Protein AF-D1CCX2-F1 (afdb_monomer)

Foldseek 3Di:
DDPCPPPPAFNWDFLVRDDPQLLQVLLQQPCLVPVHQDDPVSQVVNVVQFQDSVLSNVSSVLSVVLLCCQVVNHPPVVNVVVLVVVLVVFDWDWDQDPNGTTITGNRHSSNSSSVVCVVCVVVVQSLQWHAAPQDRGIAGNPDPVSPDRHNDCVPRVVVVVVVVVCVVPVDDPDPPDDDPPDDDD

Solvent-accessible surface area (backbone atoms only — not comparable to full-atom values): 11138 Å² total; per-residue (Å²): 136,84,82,80,73,83,60,96,73,54,58,64,48,45,77,91,69,74,53,71,60,58,54,33,53,53,47,57,34,64,29,26,61,68,73,43,85,70,49,73,68,50,54,63,71,41,53,89,54,43,71,49,75,66,38,46,52,54,47,18,53,53,40,49,54,53,50,32,36,67,70,72,75,34,58,72,69,58,53,52,48,56,48,50,54,51,57,71,75,46,76,67,46,83,43,76,55,98,91,35,70,22,49,33,28,94,57,50,41,44,60,55,54,55,51,48,52,51,48,30,52,75,73,63,53,42,82,35,51,40,62,22,81,69,51,96,43,56,30,67,44,83,53,94,81,63,73,78,55,46,71,35,59,81,59,38,42,42,53,53,52,53,54,53,49,44,72,74,68,54,77,83,79,61,94,88,61,89,80,78,80,80,77,81,129

Radius of gyration: 21.59 Å; Cα contacts (8 Å, |Δi|>4): 201; chains: 1; bounding box: 67×35×64 Å

Sequence (185 aa):
MKIIESVNSGYAITISTLDPQSLVDLLNTPSVRHGQDPSADELERATGFIGTRQDLVEAGDIGRLLRANLSGELETGDLLQEINEYLRSHQATLEIIDGRLAISSNGSPIIQLYLLVADMIASGIWHRVRKCLGCDCIFYDASRNGKRVWCSMEICGNRAKVGRWRRKHGAVCTCGDVCTCGRRK

Structure (mmCIF, N/CA/C/O backbone):
data_AF-D1CCX2-F1
#
_entry.id   AF-D1CCX2-F1
#
loop_
_atom_site.group_PDB
_atom_site.id
_atom_site.type_symbol
_atom_site.label_atom_id
_atom_site.label_alt_id
_atom_site.label_comp_id
_atom_site.label_asym_id
_atom_site.label_entity_id
_atom_site.label_seq_id
_atom_site.pdbx_PDB_ins_code
_atom_site.Cartn_x
_atom_site.Cartn_y
_atom_site.Cartn_z
_atom_site.occupancy
_atom_site.B_iso_or_equiv
_atom_site.auth_seq_id
_atom_site.auth_comp_id
_atom_site.auth_asym_id
_atom_site.auth_atom_id
_atom_site.pdbx_PDB_model_num
ATOM 1 N N . MET A 1 1 ? -15.346 14.244 -3.715 1.00 22.28 1 MET A N 1
ATOM 2 C CA . MET A 1 1 ? -15.366 15.011 -2.456 1.00 22.28 1 MET A CA 1
ATOM 3 C C . MET A 1 1 ? -15.582 14.005 -1.339 1.00 22.28 1 MET A C 1
ATOM 5 O O . MET A 1 1 ? -16.708 13.574 -1.142 1.00 22.28 1 MET A O 1
ATOM 9 N N . LYS A 1 2 ? -14.499 13.492 -0.746 1.00 26.31 2 LYS A N 1
ATOM 10 C CA . LYS A 1 2 ? -14.587 12.600 0.413 1.00 26.31 2 LYS A CA 1
ATOM 11 C C . LYS A 1 2 ? -14.556 13.487 1.645 1.00 26.31 2 LYS A C 1
ATOM 13 O O . LYS A 1 2 ? -13.535 14.104 1.918 1.00 26.31 2 LYS A O 1
ATOM 18 N N . ILE A 1 3 ? -15.702 13.620 2.297 1.00 23.52 3 ILE A N 1
ATOM 19 C CA . ILE A 1 3 ? -15.804 14.304 3.578 1.00 23.52 3 ILE A CA 1
ATOM 20 C C . ILE A 1 3 ? -15.402 13.258 4.617 1.00 23.52 3 ILE A C 1
ATOM 22 O O . ILE A 1 3 ? -16.172 12.351 4.917 1.00 23.52 3 ILE A O 1
ATOM 26 N N . ILE A 1 4 ? -14.148 13.323 5.061 1.00 33.66 4 ILE A N 1
ATOM 27 C CA . ILE A 1 4 ? -13.719 12.694 6.308 1.00 33.66 4 ILE A CA 1
ATOM 28 C C . ILE A 1 4 ? -14.121 13.709 7.373 1.00 33.66 4 ILE A C 1
ATOM 30 O O . ILE A 1 4 ? -13.389 14.656 7.647 1.00 33.66 4 ILE A O 1
ATOM 34 N N . GLU A 1 5 ? -15.353 13.605 7.862 1.00 34.47 5 GLU A N 1
ATOM 35 C CA . GLU A 1 5 ? -15.775 14.397 9.010 1.00 34.47 5 GLU A CA 1
ATOM 36 C C . GLU A 1 5 ? -15.070 13.813 10.233 1.00 34.47 5 GLU A C 1
ATOM 38 O O . GLU A 1 5 ? -15.337 12.690 10.655 1.00 34.47 5 GLU A O 1
ATOM 43 N N . SER A 1 6 ? -14.102 14.566 10.759 1.00 35.16 6 SER A N 1
ATOM 44 C CA . SER A 1 6 ? -13.466 14.287 12.039 1.00 35.16 6 SER A CA 1
ATOM 45 C C . SER A 1 6 ? -14.517 14.448 13.139 1.00 35.16 6 SER A C 1
ATOM 47 O O . SER A 1 6 ? -14.693 15.535 13.698 1.00 35.16 6 SER A O 1
ATOM 49 N N . VAL A 1 7 ? -15.269 13.390 13.427 1.00 38.44 7 VAL A N 1
ATOM 50 C CA . VAL A 1 7 ? -16.123 13.370 14.611 1.00 38.44 7 VAL A CA 1
ATOM 51 C C . VAL A 1 7 ? -15.204 13.216 15.819 1.00 38.44 7 VAL A C 1
ATOM 53 O O . VAL A 1 7 ? -14.322 12.365 15.862 1.00 38.44 7 VAL A O 1
ATOM 56 N N . ASN A 1 8 ? -15.371 14.125 16.771 1.00 35.41 8 ASN A N 1
ATOM 57 C CA . ASN A 1 8 ? -14.430 14.485 17.830 1.00 35.41 8 ASN A CA 1
ATOM 58 C C . ASN A 1 8 ? -14.285 13.428 18.957 1.00 35.41 8 ASN A C 1
ATOM 60 O O . ASN A 1 8 ? -14.140 13.781 20.126 1.00 35.41 8 ASN A O 1
ATOM 64 N N . SER A 1 9 ? -14.359 12.130 18.650 1.00 38.69 9 SER A N 1
ATOM 65 C CA . SER A 1 9 ? -14.140 11.040 19.608 1.00 38.69 9 SER A CA 1
ATOM 66 C C . SER A 1 9 ? -13.900 9.717 18.870 1.00 38.69 9 SER A C 1
ATOM 68 O O . SER A 1 9 ? -14.846 9.070 18.440 1.00 38.69 9 SER A O 1
ATOM 70 N N . GLY A 1 10 ? -12.631 9.331 18.701 1.00 44.72 10 GLY A N 1
ATOM 71 C CA . GLY A 1 10 ? -12.243 8.075 18.047 1.00 44.72 10 GLY A CA 1
ATOM 72 C C . GLY A 1 10 ? -12.361 8.122 16.520 1.00 44.72 10 GLY A C 1
ATOM 73 O O . GLY A 1 10 ? -13.357 8.569 15.962 1.00 44.72 10 GLY A O 1
ATOM 74 N N . TYR A 1 11 ? -11.320 7.680 15.814 1.00 49.75 11 TYR A N 1
ATOM 75 C CA . TYR A 1 11 ? -11.331 7.580 14.352 1.00 49.75 11 TYR A CA 1
ATOM 76 C C . TYR A 1 11 ? -12.314 6.488 13.908 1.00 49.75 11 TYR A C 1
ATOM 78 O O . TYR A 1 11 ? -11.935 5.342 13.682 1.00 49.75 11 TYR A O 1
ATOM 86 N N . ALA A 1 12 ? -13.586 6.842 13.781 1.00 44.53 12 ALA A N 1
ATOM 87 C CA . ALA A 1 12 ? -14.608 5.981 13.223 1.00 44.53 12 ALA A CA 1
ATOM 88 C C . ALA A 1 12 ? -14.701 6.185 11.716 1.00 44.53 12 ALA A C 1
ATOM 90 O O . ALA A 1 12 ? -15.122 7.237 11.238 1.00 44.53 12 ALA A O 1
ATOM 91 N N . ILE A 1 13 ? -14.318 5.168 10.951 1.00 52.91 13 ILE A N 1
ATOM 92 C CA . ILE A 1 13 ? -14.433 5.191 9.493 1.00 52.91 13 ILE A CA 1
ATOM 93 C C . ILE A 1 13 ? -15.282 3.995 9.068 1.00 52.91 13 ILE A C 1
ATOM 95 O O . ILE A 1 13 ? -15.149 2.877 9.571 1.00 52.91 13 ILE A O 1
ATOM 99 N N . THR A 1 14 ? -16.211 4.243 8.149 1.00 46.19 14 THR A N 1
ATOM 100 C CA . THR A 1 14 ? -17.090 3.200 7.615 1.00 46.19 14 THR A CA 1
ATOM 101 C C . THR A 1 14 ? -16.313 2.271 6.677 1.00 46.19 14 THR A C 1
ATOM 103 O O . THR A 1 14 ? -15.493 2.726 5.882 1.00 46.19 14 THR A O 1
ATOM 106 N N . ILE A 1 15 ? -16.601 0.968 6.695 1.00 43.84 15 ILE A N 1
ATOM 107 C CA . ILE A 1 15 ? -15.938 -0.022 5.817 1.00 43.84 15 ILE A CA 1
ATOM 108 C C . ILE A 1 15 ? -16.097 0.354 4.327 1.00 43.84 15 ILE A C 1
ATOM 110 O O . ILE A 1 15 ? -15.199 0.157 3.517 1.00 43.84 15 ILE A O 1
ATOM 114 N N . SER A 1 16 ? -17.210 1.002 3.973 1.00 43.47 16 SER A N 1
ATOM 115 C CA . SER A 1 16 ? -17.529 1.472 2.619 1.00 43.47 16 SER A CA 1
ATOM 116 C C . SER A 1 16 ? -16.673 2.634 2.084 1.00 43.47 16 SER A C 1
ATOM 118 O O . SER A 1 16 ? -16.837 3.006 0.923 1.00 43.47 16 SER A O 1
ATOM 120 N N . THR A 1 17 ? -15.799 3.255 2.889 1.00 51.50 17 THR A N 1
ATOM 121 C CA . THR A 1 17 ? -15.070 4.485 2.499 1.00 51.50 17 THR A CA 1
ATOM 122 C C . THR A 1 17 ? -13.594 4.299 2.161 1.00 51.50 17 THR A C 1
ATOM 124 O O . THR A 1 17 ? -12.939 5.273 1.776 1.00 51.50 17 THR A O 1
ATOM 127 N N . LEU A 1 18 ? -13.061 3.084 2.234 1.00 63.94 18 LEU A N 1
ATOM 128 C CA . LEU A 1 18 ? -11.645 2.826 1.991 1.00 63.94 18 LEU A CA 1
ATOM 129 C C . LEU A 1 18 ? -11.409 2.653 0.484 1.00 63.94 18 LEU A C 1
ATOM 131 O O . LEU A 1 18 ? -11.730 1.619 -0.093 1.00 63.94 18 LEU A O 1
ATOM 135 N N . ASP A 1 19 ? -10.922 3.706 -0.188 1.00 74.19 19 ASP A N 1
ATOM 136 C CA . ASP A 1 19 ? -10.584 3.585 -1.610 1.00 74.19 19 ASP A CA 1
ATOM 137 C C . ASP A 1 19 ? -9.163 3.008 -1.790 1.00 74.19 19 ASP A C 1
ATOM 139 O O . ASP A 1 19 ? -8.261 3.320 -1.005 1.00 74.19 19 ASP A O 1
ATOM 143 N N . PRO A 1 20 ? -8.923 2.201 -2.841 1.00 80.88 20 PRO A N 1
ATOM 144 C CA . PRO A 1 20 ? -7.590 1.682 -3.151 1.00 80.88 20 PRO A CA 1
ATOM 145 C C . PRO A 1 20 ? -6.526 2.756 -3.416 1.00 80.88 20 PRO A C 1
ATOM 147 O O . PRO A 1 20 ? -5.332 2.475 -3.326 1.00 80.88 20 PRO A O 1
ATOM 150 N N . GLN A 1 21 ? -6.929 3.975 -3.783 1.00 82.31 21 GLN A N 1
ATOM 151 C CA . GLN A 1 21 ? -5.991 5.057 -4.068 1.00 82.31 21 GLN A CA 1
ATOM 152 C C . GLN A 1 21 ? -5.354 5.592 -2.781 1.00 82.31 21 GLN A C 1
ATOM 154 O O . GLN A 1 21 ? -4.165 5.877 -2.770 1.00 82.31 21 GLN A O 1
ATOM 159 N N . SER A 1 22 ? -6.097 5.625 -1.682 1.00 78.38 22 SER A N 1
ATOM 160 C CA . SER A 1 22 ? -5.644 6.099 -0.380 1.00 78.38 22 SER A CA 1
ATOM 161 C C . SER A 1 22 ? -4.585 5.165 0.200 1.00 78.38 22 SER A C 1
ATOM 163 O O . SER A 1 22 ? -3.574 5.625 0.721 1.00 78.38 22 SER A O 1
ATOM 165 N N . LEU A 1 23 ? -4.760 3.850 0.012 1.00 82.94 23 LEU A N 1
ATOM 166 C CA . LEU A 1 23 ? -3.718 2.854 0.278 1.00 82.94 23 LEU A CA 1
ATOM 167 C C . LEU A 1 23 ? -2.448 3.166 -0.516 1.00 82.94 23 LEU A C 1
ATOM 169 O O . LEU A 1 23 ? -1.355 3.200 0.039 1.00 82.94 23 LEU A O 1
ATOM 173 N N . VAL A 1 24 ? -2.579 3.395 -1.822 1.00 87.44 24 VAL A N 1
ATOM 174 C CA . VAL A 1 24 ? -1.435 3.695 -2.693 1.00 87.44 24 VAL A CA 1
ATOM 175 C C . VAL A 1 24 ? -0.727 4.980 -2.273 1.00 87.44 24 VAL A C 1
ATOM 177 O O . VAL A 1 24 ? 0.505 5.017 -2.265 1.00 87.44 24 VAL A O 1
ATOM 180 N N . ASP A 1 25 ? -1.478 6.022 -1.935 1.00 84.00 25 ASP A N 1
ATOM 181 C CA . ASP A 1 25 ? -0.934 7.309 -1.514 1.00 84.00 25 ASP A CA 1
ATOM 182 C C . ASP A 1 25 ? -0.164 7.153 -0.200 1.00 84.00 25 ASP A C 1
ATOM 184 O O . ASP A 1 25 ? 1.004 7.544 -0.124 1.00 84.00 25 ASP A O 1
ATOM 188 N N . LEU A 1 26 ? -0.754 6.457 0.778 1.00 83.25 26 LEU A N 1
ATOM 189 C CA . LEU A 1 26 ? -0.108 6.133 2.044 1.00 83.25 26 LEU A CA 1
ATOM 190 C C . LEU A 1 26 ? 1.189 5.347 1.838 1.00 83.25 26 LEU A C 1
ATOM 192 O O . LEU A 1 26 ? 2.248 5.769 2.302 1.00 83.25 26 LEU A O 1
ATOM 196 N N . LEU A 1 27 ? 1.139 4.249 1.082 1.00 86.06 27 LEU A N 1
ATOM 197 C CA . LEU A 1 27 ? 2.308 3.408 0.826 1.00 86.06 27 LEU A CA 1
ATOM 198 C C . LEU A 1 27 ? 3.428 4.155 0.100 1.00 86.06 27 LEU A C 1
ATOM 200 O O . LEU A 1 27 ? 4.592 3.782 0.235 1.00 86.06 27 LEU A O 1
ATOM 204 N N . ASN A 1 28 ? 3.106 5.181 -0.686 1.00 88.69 28 ASN A N 1
ATOM 205 C CA . ASN A 1 28 ? 4.093 5.986 -1.400 1.00 88.69 28 ASN A CA 1
ATOM 206 C C . ASN A 1 28 ? 4.662 7.152 -0.575 1.00 88.69 28 ASN A C 1
ATOM 208 O O . ASN A 1 28 ? 5.612 7.791 -1.051 1.00 88.69 28 ASN A O 1
ATOM 212 N N . THR A 1 29 ? 4.143 7.397 0.634 1.00 85.50 29 THR A N 1
ATOM 213 C CA . THR A 1 29 ? 4.712 8.345 1.604 1.00 85.50 29 THR A CA 1
ATOM 214 C C . THR A 1 29 ? 6.186 7.999 1.856 1.00 85.50 29 THR A C 1
ATOM 216 O O . THR A 1 29 ? 6.494 6.825 2.074 1.00 85.50 29 THR A O 1
ATOM 219 N N . PRO A 1 30 ? 7.126 8.963 1.791 1.00 85.75 30 PRO A N 1
ATOM 220 C CA . PRO A 1 30 ? 8.556 8.681 1.927 1.00 85.75 30 PRO A CA 1
ATOM 221 C C . PRO A 1 30 ? 8.928 7.921 3.204 1.00 85.75 30 PRO A C 1
ATOM 223 O O . PRO A 1 30 ? 9.596 6.895 3.097 1.00 85.75 30 PRO A O 1
ATOM 226 N N . SER A 1 31 ? 8.452 8.371 4.365 1.00 82.75 31 SER A N 1
ATOM 227 C CA . SER A 1 31 ? 8.648 7.703 5.663 1.00 82.75 31 SER A CA 1
ATOM 228 C C . SER A 1 31 ? 8.155 6.255 5.677 1.00 82.75 31 SER A C 1
ATOM 230 O O . SER A 1 31 ? 8.908 5.358 6.048 1.00 82.75 31 SER A O 1
ATOM 232 N N . VAL A 1 32 ? 6.952 6.001 5.157 1.00 85.19 32 VAL A N 1
ATOM 233 C CA . VAL A 1 32 ? 6.380 4.648 5.018 1.00 85.19 32 VAL A CA 1
ATOM 234 C C . VAL A 1 32 ? 7.191 3.781 4.055 1.00 85.19 32 VAL A C 1
ATOM 236 O O . VAL A 1 32 ? 7.452 2.610 4.320 1.00 85.19 32 VAL A O 1
ATOM 239 N N . ARG A 1 33 ? 7.600 4.338 2.912 1.00 86.25 33 ARG A N 1
ATOM 240 C CA . ARG A 1 33 ? 8.335 3.597 1.880 1.00 86.25 33 ARG A CA 1
ATOM 241 C C . ARG A 1 33 ? 9.743 3.223 2.331 1.00 86.25 33 ARG A C 1
ATOM 243 O O . ARG A 1 33 ? 10.192 2.124 2.027 1.00 86.25 33 ARG A O 1
ATOM 250 N N . HIS A 1 34 ? 10.434 4.145 2.992 1.00 83.12 34 HIS A N 1
ATOM 251 C CA . HIS A 1 34 ? 11.864 4.036 3.285 1.00 83.12 34 HIS A CA 1
ATOM 252 C C . HIS A 1 34 ? 12.163 3.707 4.751 1.00 83.12 34 HIS A C 1
ATOM 254 O O . HIS A 1 34 ? 13.334 3.639 5.116 1.00 83.12 34 HIS A O 1
ATOM 260 N N . GLY A 1 35 ? 11.136 3.513 5.587 1.00 77.25 35 GLY A N 1
ATOM 261 C CA . GLY A 1 35 ? 11.300 3.259 7.022 1.00 77.25 35 GLY A CA 1
ATOM 262 C C . GLY A 1 35 ? 11.981 4.421 7.746 1.00 77.25 35 GLY A C 1
ATOM 263 O O . GLY A 1 35 ? 12.794 4.205 8.640 1.00 77.25 35 GLY A O 1
ATOM 264 N N . GLN A 1 36 ? 11.715 5.648 7.298 1.00 79.06 36 GLN A N 1
ATOM 265 C CA . GLN A 1 36 ? 12.286 6.862 7.876 1.00 79.06 36 GLN A CA 1
ATOM 266 C C . GLN A 1 36 ? 11.311 7.464 8.880 1.00 79.06 36 GLN A C 1
ATOM 268 O O . GLN A 1 36 ? 10.096 7.337 8.729 1.00 79.06 36 GLN A O 1
ATOM 273 N N . ASP A 1 37 ? 11.848 8.177 9.864 1.00 78.12 37 ASP A N 1
AT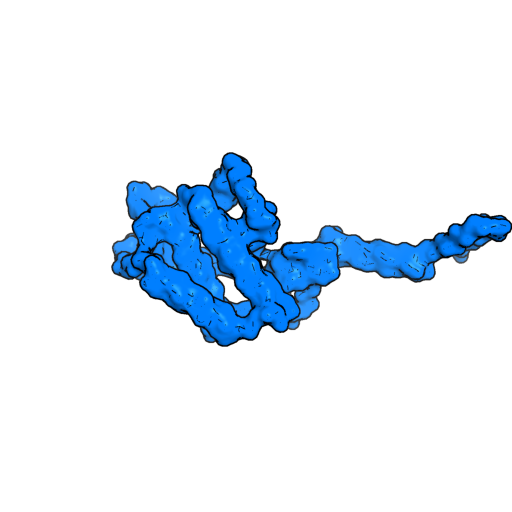OM 274 C CA . ASP A 1 37 ? 11.026 8.963 10.772 1.00 78.12 37 ASP A CA 1
ATOM 275 C C . ASP A 1 37 ? 10.193 9.990 9.994 1.00 78.12 37 ASP A C 1
ATOM 277 O O . ASP A 1 37 ? 10.755 10.747 9.194 1.00 78.12 37 ASP A O 1
ATOM 281 N N . PRO A 1 38 ? 8.870 10.047 10.222 1.00 76.62 38 PRO A N 1
ATOM 282 C CA . PRO A 1 38 ? 8.021 10.976 9.503 1.00 76.62 38 PRO A CA 1
ATOM 283 C C . PRO A 1 38 ? 8.271 12.412 9.957 1.00 76.62 38 PRO A C 1
ATOM 285 O O . PRO A 1 38 ? 8.321 12.716 11.152 1.00 76.62 38 PRO A O 1
ATOM 288 N N . SER A 1 39 ? 8.407 13.306 8.983 1.00 78.75 39 SER A N 1
ATOM 289 C CA . SER A 1 39 ? 8.433 14.752 9.206 1.00 78.75 39 SER A CA 1
ATOM 290 C C . SER A 1 39 ? 7.071 15.276 9.682 1.00 78.75 39 SER A C 1
ATOM 292 O O . SER A 1 39 ? 6.037 14.641 9.468 1.00 78.75 39 SER A O 1
ATOM 294 N N . ALA A 1 40 ? 7.052 16.463 10.298 1.00 75.31 40 ALA A N 1
ATOM 295 C CA . ALA A 1 40 ? 5.806 17.122 10.705 1.00 75.31 40 ALA A CA 1
ATOM 296 C C . ALA A 1 40 ? 4.845 17.312 9.515 1.00 75.31 40 ALA A C 1
ATOM 298 O O . ALA A 1 40 ? 3.666 16.987 9.616 1.00 75.31 40 ALA A O 1
ATOM 299 N N . ASP A 1 41 ? 5.370 17.721 8.358 1.00 76.31 41 ASP A N 1
ATOM 300 C CA . ASP A 1 41 ? 4.583 17.872 7.133 1.00 76.31 41 ASP A CA 1
ATOM 301 C C . ASP A 1 41 ? 4.028 16.538 6.602 1.00 76.31 41 ASP A C 1
ATOM 303 O O . ASP A 1 41 ? 2.983 16.503 5.957 1.00 76.31 41 ASP A O 1
ATOM 307 N N . GLU A 1 42 ? 4.748 15.424 6.780 1.00 72.75 42 GLU A N 1
ATOM 308 C CA . GLU A 1 42 ? 4.237 14.097 6.416 1.00 72.75 42 GLU A CA 1
ATOM 309 C C . GLU A 1 42 ? 3.121 13.657 7.352 1.00 72.75 42 GLU A C 1
ATOM 311 O O . GLU A 1 42 ? 2.109 13.166 6.862 1.00 72.75 42 GLU A O 1
ATOM 316 N N . LEU A 1 43 ? 3.275 13.880 8.659 1.00 70.75 43 LEU A N 1
ATOM 317 C CA . LEU A 1 43 ? 2.215 13.645 9.637 1.00 70.75 43 LEU A CA 1
ATOM 318 C C . LEU A 1 43 ? 0.962 14.444 9.274 1.00 70.75 43 LEU A C 1
ATOM 320 O O . LEU A 1 43 ? -0.117 13.866 9.241 1.00 70.75 43 LEU A O 1
ATOM 324 N N . GLU A 1 44 ? 1.110 15.723 8.915 1.00 68.00 44 GLU A N 1
ATOM 325 C CA . GLU A 1 44 ? 0.006 16.598 8.507 1.00 68.00 44 GLU A CA 1
ATOM 326 C C . GLU A 1 44 ? -0.631 16.177 7.170 1.00 68.00 44 GLU A C 1
ATOM 328 O O . GLU A 1 44 ? -1.852 16.180 7.037 1.00 68.00 44 GLU A O 1
ATOM 333 N N . ARG A 1 45 ? 0.154 15.759 6.170 1.00 66.81 45 ARG A N 1
ATOM 334 C CA . ARG A 1 45 ? -0.384 15.297 4.873 1.00 66.81 45 ARG A CA 1
ATOM 335 C C . ARG A 1 45 ? -1.016 13.909 4.934 1.00 66.81 45 ARG A C 1
ATOM 337 O O . ARG A 1 45 ? -1.891 13.609 4.126 1.00 66.81 45 ARG A O 1
ATOM 344 N N . ALA A 1 46 ? -0.583 13.068 5.867 1.00 61.56 46 ALA A N 1
ATOM 345 C CA . ALA A 1 46 ? -1.114 11.725 6.057 1.00 61.56 46 ALA A CA 1
ATOM 346 C C . ALA A 1 46 ? -2.419 11.688 6.886 1.00 61.56 46 ALA A C 1
ATOM 348 O O . ALA A 1 46 ? -3.024 10.623 7.029 1.00 61.56 46 ALA A O 1
ATOM 349 N N . THR A 1 47 ? -2.889 12.844 7.377 1.00 49.62 47 THR A N 1
ATOM 350 C CA . THR A 1 47 ? -4.059 13.027 8.270 1.00 49.62 47 THR A CA 1
ATOM 351 C C . THR A 1 47 ? -5.404 12.521 7.743 1.00 49.62 47 THR A C 1
ATOM 353 O O . THR A 1 47 ? -6.372 12.482 8.495 1.00 49.62 47 THR A O 1
ATOM 356 N N . GLY A 1 48 ? -5.500 12.068 6.489 1.00 55.94 48 GLY A N 1
ATOM 357 C CA . GLY A 1 48 ? -6.692 11.358 6.013 1.00 55.94 48 GLY A CA 1
ATOM 358 C C . GLY A 1 48 ? -6.838 9.936 6.575 1.00 55.94 48 GLY A C 1
ATOM 359 O O . GLY A 1 48 ? -7.923 9.369 6.502 1.00 55.94 48 GLY A O 1
ATOM 360 N N . PHE A 1 49 ? -5.754 9.353 7.103 1.00 55.75 49 PHE A N 1
ATOM 361 C CA . PHE A 1 49 ? -5.684 7.945 7.514 1.00 55.75 49 PHE A CA 1
ATOM 362 C C . PHE A 1 49 ? -4.890 7.689 8.803 1.00 55.75 49 PHE A C 1
ATOM 364 O O . PHE A 1 49 ? -4.880 6.553 9.260 1.00 55.75 49 PHE A O 1
ATOM 371 N N . ILE A 1 50 ? -4.184 8.677 9.365 1.00 60.03 50 ILE A N 1
ATOM 372 C CA . ILE A 1 50 ? -3.146 8.453 10.386 1.00 60.03 50 ILE A CA 1
ATOM 373 C C . ILE A 1 50 ? -3.348 9.392 11.571 1.00 60.03 50 ILE A C 1
ATOM 375 O O . ILE A 1 50 ? -3.421 10.607 11.394 1.00 60.03 50 ILE A O 1
ATOM 379 N N . GLY A 1 51 ? -3.417 8.820 12.776 1.00 64.44 51 GLY A N 1
ATOM 380 C CA . GLY A 1 51 ? -3.623 9.552 14.022 1.00 64.44 51 GLY A CA 1
ATOM 381 C C . GLY A 1 51 ? -2.325 9.908 14.752 1.00 64.44 51 GLY A C 1
ATOM 382 O O . GLY A 1 51 ? -2.313 10.862 15.527 1.00 64.44 51 GLY A O 1
ATOM 383 N N . THR A 1 52 ? -1.232 9.167 14.525 1.00 76.81 52 THR A N 1
ATOM 384 C CA . THR A 1 52 ? 0.002 9.246 15.325 1.00 76.81 52 THR A CA 1
ATOM 385 C C . THR A 1 52 ? 1.280 8.880 14.549 1.00 76.81 52 THR A C 1
ATOM 387 O O . THR A 1 52 ? 1.253 8.300 13.466 1.00 76.81 52 THR A O 1
ATOM 390 N N . ARG A 1 53 ? 2.451 9.164 15.143 1.00 79.31 53 ARG A N 1
ATOM 391 C CA . ARG A 1 53 ? 3.754 8.671 14.652 1.00 79.31 53 ARG A CA 1
ATOM 392 C C . ARG A 1 53 ? 3.830 7.140 14.630 1.00 79.31 53 ARG A C 1
ATOM 394 O O . ARG A 1 53 ? 4.448 6.590 13.726 1.00 79.31 53 ARG A O 1
ATOM 401 N N . GLN A 1 54 ? 3.216 6.478 15.609 1.00 81.62 54 GLN A N 1
ATOM 402 C CA . GLN A 1 54 ? 3.189 5.020 15.703 1.00 81.62 54 GLN A CA 1
ATOM 403 C C . GLN A 1 54 ? 2.444 4.404 14.510 1.00 81.62 54 GLN A C 1
ATOM 405 O O . GLN A 1 54 ? 2.956 3.481 13.885 1.00 81.62 54 GLN A O 1
ATOM 410 N N . ASP A 1 55 ? 1.316 4.996 14.108 1.00 80.31 55 ASP A N 1
ATOM 411 C CA . ASP A 1 55 ? 0.557 4.549 12.933 1.00 80.31 55 ASP A CA 1
ATOM 412 C C . ASP A 1 55 ? 1.394 4.596 11.639 1.00 80.31 55 ASP A C 1
ATOM 414 O O . ASP A 1 55 ? 1.238 3.746 10.767 1.00 80.31 55 ASP A O 1
ATOM 418 N N . LEU A 1 56 ? 2.306 5.569 11.496 1.00 81.06 56 LEU A N 1
ATOM 419 C CA . LEU A 1 56 ? 3.207 5.655 10.336 1.00 81.06 56 LEU A CA 1
ATOM 420 C C . LEU A 1 56 ? 4.289 4.574 10.338 1.00 81.06 56 LEU A C 1
ATOM 422 O O . LEU A 1 56 ? 4.652 4.077 9.271 1.00 81.06 56 LEU A O 1
ATOM 426 N N . VAL A 1 57 ? 4.792 4.205 11.516 1.00 83.06 57 VAL A N 1
ATOM 427 C CA . VAL A 1 57 ? 5.731 3.084 11.660 1.00 83.06 57 VAL A CA 1
ATOM 428 C C . VAL A 1 57 ? 5.037 1.784 11.259 1.00 83.06 57 VAL A C 1
ATOM 430 O O . VAL A 1 57 ? 5.537 1.063 10.397 1.00 83.06 57 VAL A O 1
ATOM 433 N N . GLU A 1 58 ? 3.837 1.545 11.784 1.00 86.19 58 GLU A N 1
ATOM 434 C CA . GLU A 1 58 ? 3.039 0.355 11.475 1.00 86.19 58 GLU A CA 1
ATOM 435 C C . GLU A 1 58 ? 2.580 0.321 10.006 1.00 86.19 58 GLU A C 1
ATOM 437 O O . GLU A 1 58 ? 2.559 -0.742 9.382 1.00 86.19 58 GLU A O 1
ATOM 442 N N . ALA A 1 59 ? 2.301 1.482 9.400 1.00 86.69 59 ALA A N 1
ATOM 443 C CA . ALA A 1 59 ? 2.094 1.607 7.955 1.00 86.69 59 ALA A CA 1
ATOM 444 C C . ALA A 1 59 ? 3.347 1.214 7.159 1.00 86.69 59 ALA A C 1
ATOM 446 O O . ALA A 1 59 ? 3.242 0.601 6.092 1.00 86.69 59 ALA A O 1
ATOM 447 N N . GLY A 1 60 ? 4.533 1.552 7.667 1.00 88.19 60 GLY A N 1
ATOM 448 C CA . GLY A 1 60 ? 5.810 1.097 7.125 1.00 88.19 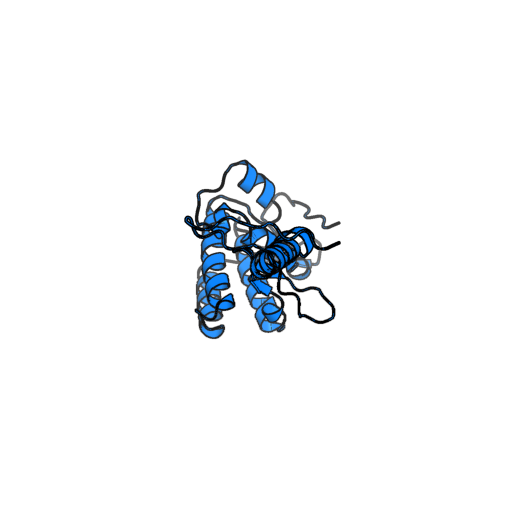60 GLY A CA 1
ATOM 449 C C . GLY A 1 60 ? 5.946 -0.423 7.177 1.00 88.19 60 GLY A C 1
ATOM 450 O O . GLY A 1 60 ? 6.369 -1.028 6.191 1.00 88.19 60 GLY A O 1
ATOM 451 N N . ASP A 1 61 ? 5.546 -1.050 8.282 1.00 89.69 61 ASP A N 1
ATOM 452 C CA . ASP A 1 61 ? 5.630 -2.501 8.479 1.00 89.69 61 ASP A CA 1
ATOM 453 C C . ASP A 1 61 ? 4.777 -3.269 7.468 1.00 89.69 61 ASP A C 1
ATOM 455 O O . ASP A 1 61 ? 5.320 -4.044 6.671 1.00 89.69 61 ASP A O 1
ATOM 459 N N . ILE A 1 62 ? 3.476 -2.975 7.390 1.00 90.00 62 ILE A N 1
ATOM 460 C CA . ILE A 1 62 ? 2.617 -3.566 6.3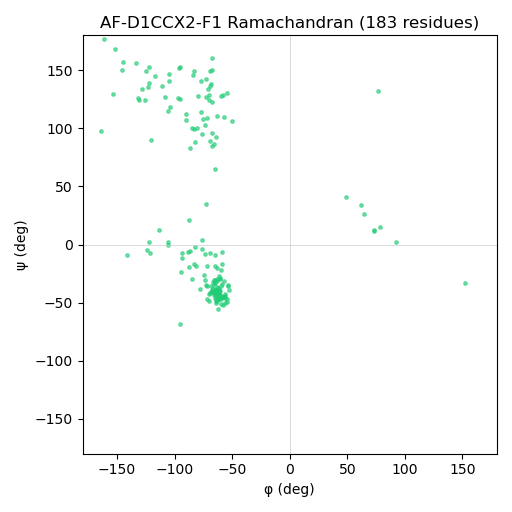54 1.00 90.00 62 ILE A CA 1
ATOM 461 C C . ILE A 1 62 ? 3.101 -3.174 4.956 1.00 90.00 62 ILE A C 1
ATOM 463 O O . ILE A 1 62 ? 3.141 -4.006 4.053 1.00 90.00 62 ILE A O 1
ATOM 467 N N . GLY A 1 63 ? 3.570 -1.940 4.759 1.00 90.75 63 GLY A N 1
ATOM 468 C CA . GLY A 1 63 ? 4.096 -1.479 3.479 1.00 90.75 63 GLY A CA 1
ATOM 469 C C . GLY A 1 63 ? 5.308 -2.266 2.972 1.00 90.75 63 GLY A C 1
ATOM 470 O O . GLY A 1 63 ? 5.478 -2.375 1.751 1.00 90.75 63 GLY A O 1
ATOM 471 N N . ARG A 1 64 ? 6.132 -2.840 3.860 1.00 92.06 64 ARG A N 1
ATOM 472 C CA . ARG A 1 64 ? 7.206 -3.778 3.488 1.00 92.06 64 ARG A CA 1
ATOM 473 C C . ARG A 1 64 ? 6.637 -5.125 3.048 1.00 92.06 64 ARG A C 1
ATOM 475 O O . ARG A 1 64 ? 7.006 -5.598 1.974 1.00 92.06 64 ARG A O 1
ATOM 482 N N . LEU A 1 65 ? 5.697 -5.690 3.807 1.00 94.19 65 LEU A N 1
ATOM 483 C CA . LEU A 1 65 ? 5.045 -6.967 3.481 1.00 94.19 65 LEU A CA 1
ATOM 484 C C . LEU A 1 65 ? 4.330 -6.913 2.123 1.00 94.19 65 LEU A C 1
ATOM 486 O O . LEU A 1 65 ? 4.508 -7.791 1.279 1.00 94.19 65 LEU A O 1
ATOM 490 N N . LEU A 1 66 ? 3.589 -5.834 1.854 1.00 93.69 66 LEU A N 1
ATOM 491 C CA . LEU A 1 66 ? 2.905 -5.647 0.571 1.00 93.69 66 LEU A CA 1
ATOM 492 C C . LEU A 1 66 ? 3.895 -5.530 -0.587 1.00 93.69 66 LEU A C 1
ATOM 494 O O . LEU A 1 66 ? 3.655 -6.081 -1.657 1.00 93.69 66 LEU A O 1
ATOM 498 N N . ARG A 1 67 ? 5.028 -4.843 -0.401 1.00 92.00 67 ARG A N 1
ATOM 499 C CA . ARG A 1 67 ? 6.074 -4.755 -1.434 1.00 92.00 67 ARG A CA 1
ATOM 500 C C . ARG A 1 67 ? 6.724 -6.101 -1.718 1.00 92.00 67 ARG A C 1
ATOM 502 O O . ARG A 1 67 ? 6.974 -6.377 -2.894 1.00 92.00 67 ARG A O 1
ATOM 509 N N . ALA A 1 68 ? 6.982 -6.903 -0.688 1.00 94.12 68 ALA A N 1
ATOM 510 C CA . ALA A 1 68 ? 7.494 -8.259 -0.841 1.00 94.12 68 ALA A CA 1
ATOM 511 C C . ALA A 1 68 ? 6.493 -9.113 -1.634 1.00 94.12 68 ALA A C 1
ATOM 513 O O . ALA A 1 68 ? 6.860 -9.721 -2.640 1.00 94.12 68 ALA A O 1
ATOM 514 N N . ASN A 1 69 ? 5.200 -9.036 -1.294 1.00 95.62 69 ASN A N 1
ATOM 515 C CA . ASN A 1 69 ? 4.156 -9.755 -2.023 1.00 95.62 69 ASN A CA 1
ATOM 516 C C . ASN A 1 69 ? 4.045 -9.317 -3.490 1.00 95.62 69 ASN A C 1
ATOM 518 O O . ASN A 1 69 ? 4.062 -10.146 -4.396 1.00 95.62 69 ASN A O 1
ATOM 522 N N . LEU A 1 70 ? 4.033 -8.010 -3.753 1.00 93.25 70 LEU A N 1
ATOM 523 C CA . LEU A 1 70 ? 3.982 -7.468 -5.115 1.00 93.25 70 LEU A CA 1
ATOM 524 C C . LEU A 1 70 ? 5.233 -7.783 -5.952 1.00 93.25 70 LEU A C 1
ATOM 526 O O . LEU A 1 70 ? 5.191 -7.651 -7.177 1.00 93.25 70 LEU A O 1
ATOM 530 N N . SER A 1 71 ? 6.345 -8.145 -5.309 1.00 92.81 71 SER A N 1
ATOM 531 C CA . SER A 1 71 ? 7.592 -8.546 -5.975 1.00 92.81 71 SER A CA 1
ATOM 532 C C . SER A 1 71 ? 7.702 -10.062 -6.164 1.00 92.81 71 SER A C 1
ATOM 534 O O . SER A 1 71 ? 8.612 -10.505 -6.859 1.00 92.81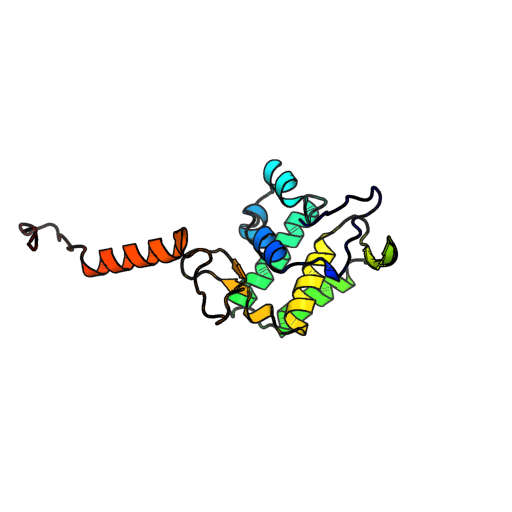 71 SER A O 1
ATOM 536 N N . GLY A 1 72 ? 6.777 -10.844 -5.593 1.00 94.44 72 GLY A N 1
ATOM 537 C CA . GLY A 1 72 ? 6.834 -12.308 -5.577 1.00 94.44 72 GLY A CA 1
ATOM 538 C C . GLY A 1 72 ? 7.802 -12.885 -4.539 1.00 94.44 72 GLY A C 1
ATOM 539 O O . GLY A 1 72 ? 8.169 -14.047 -4.637 1.00 94.44 72 GLY A O 1
ATOM 540 N N . GLU A 1 73 ? 8.242 -12.078 -3.571 1.00 96.44 73 GLU A N 1
ATOM 541 C CA . GLU A 1 73 ? 9.130 -12.499 -2.476 1.00 96.44 73 GLU A CA 1
ATOM 542 C C . GLU A 1 73 ? 8.348 -13.051 -1.272 1.00 96.44 73 GLU A C 1
ATOM 544 O O . GLU A 1 73 ? 8.920 -13.754 -0.446 1.00 96.44 73 GLU A O 1
ATOM 549 N N . LEU A 1 74 ? 7.052 -12.731 -1.173 1.00 96.69 74 LEU A N 1
ATOM 550 C CA . LEU A 1 74 ? 6.144 -13.187 -0.119 1.00 96.69 74 LEU A CA 1
ATOM 551 C C . LEU A 1 74 ? 4.861 -13.730 -0.752 1.00 96.69 74 LEU A C 1
ATOM 553 O O . LEU A 1 74 ? 4.183 -13.010 -1.490 1.00 96.69 74 LEU A O 1
ATOM 557 N N . GLU A 1 75 ? 4.496 -14.971 -0.454 1.00 96.38 75 GLU A N 1
ATOM 558 C CA . GLU A 1 75 ? 3.250 -15.548 -0.955 1.00 96.38 75 GLU A CA 1
ATOM 559 C C . GLU A 1 75 ? 2.033 -14.855 -0.330 1.00 96.38 75 GLU A C 1
ATOM 561 O O . GLU A 1 75 ? 2.063 -14.366 0.801 1.00 96.38 75 GLU A O 1
ATOM 566 N N . THR A 1 76 ? 0.918 -14.803 -1.064 1.00 94.88 76 THR A N 1
ATOM 567 C CA . THR A 1 76 ? -0.299 -14.138 -0.563 1.00 94.88 76 THR A CA 1
ATOM 568 C C . THR A 1 76 ? -0.853 -14.820 0.693 1.00 94.88 76 THR A C 1
ATOM 570 O O . THR A 1 76 ? -1.439 -14.144 1.535 1.00 94.88 76 THR A O 1
ATOM 573 N N . GLY A 1 77 ? -0.648 -16.133 0.848 1.00 95.25 77 GLY A N 1
ATOM 574 C CA . GLY A 1 77 ? -1.025 -16.863 2.062 1.00 95.25 77 GLY A CA 1
ATOM 575 C C . GLY A 1 77 ? -0.282 -16.364 3.304 1.00 95.25 77 GLY A C 1
ATOM 576 O O . GLY A 1 77 ? -0.921 -16.081 4.316 1.00 95.25 77 GLY A O 1
ATOM 577 N N . ASP A 1 78 ? 1.032 -16.169 3.192 1.00 96.88 78 ASP A N 1
ATOM 578 C CA . ASP A 1 78 ? 1.878 -15.683 4.287 1.00 96.88 78 ASP A CA 1
ATOM 579 C C . ASP A 1 78 ? 1.552 -14.222 4.630 1.00 96.88 78 ASP A C 1
ATOM 581 O O . ASP A 1 78 ? 1.402 -13.868 5.796 1.00 96.88 78 ASP A O 1
ATOM 585 N N . LEU A 1 79 ? 1.316 -13.377 3.617 1.00 95.25 79 LEU A N 1
ATOM 586 C CA . LEU A 1 79 ? 0.834 -12.007 3.830 1.00 95.25 79 LEU A CA 1
ATOM 587 C C . LEU A 1 79 ? -0.479 -11.976 4.633 1.00 95.25 79 LEU A C 1
ATOM 589 O O . LEU A 1 79 ? -0.637 -11.161 5.540 1.00 95.25 79 LEU A O 1
ATOM 593 N N . LEU A 1 80 ? -1.436 -12.847 4.299 1.00 94.88 80 LEU A N 1
ATOM 594 C CA . LEU A 1 80 ? -2.701 -12.939 5.032 1.00 94.88 80 LEU A CA 1
ATOM 595 C C . LEU A 1 80 ? -2.502 -13.448 6.463 1.00 94.88 80 LEU A C 1
ATOM 597 O O . LEU A 1 80 ? -3.260 -13.057 7.352 1.00 94.88 80 LEU A O 1
ATOM 601 N N . GLN A 1 81 ? -1.511 -14.308 6.704 1.00 95.88 81 GLN A N 1
ATOM 602 C CA . GLN A 1 81 ? -1.162 -14.736 8.054 1.00 95.88 81 GLN A CA 1
ATOM 603 C C . GLN A 1 81 ? -0.662 -13.555 8.895 1.00 95.88 81 GLN A C 1
ATOM 605 O O . GLN A 1 81 ? -1.223 -13.316 9.963 1.00 95.88 81 GLN A O 1
ATOM 610 N N . GLU A 1 82 ? 0.293 -12.778 8.382 1.00 95.12 82 GLU A N 1
ATOM 611 C CA . GLU A 1 82 ? 0.817 -11.571 9.041 1.00 95.12 82 GLU A CA 1
ATOM 612 C C . GLU A 1 82 ? -0.301 -10.560 9.347 1.00 95.12 82 GLU A C 1
ATOM 614 O O . GLU A 1 82 ? -0.422 -10.050 10.462 1.00 95.12 82 GLU A O 1
ATOM 619 N N . ILE A 1 83 ? -1.200 -10.324 8.383 1.00 92.69 83 ILE A N 1
ATOM 620 C CA . ILE A 1 83 ? -2.368 -9.452 8.581 1.00 92.69 83 ILE A CA 1
ATOM 621 C C . ILE A 1 83 ? -3.269 -9.987 9.698 1.00 92.69 83 ILE A C 1
ATOM 623 O O . ILE A 1 83 ? -3.717 -9.220 10.547 1.00 92.69 83 ILE A O 1
ATOM 627 N N . ASN A 1 84 ? -3.543 -11.293 9.731 1.00 92.25 84 ASN A N 1
ATOM 628 C CA . ASN A 1 84 ? -4.373 -11.890 10.776 1.00 92.25 84 ASN A CA 1
ATOM 629 C C . ASN A 1 84 ? -3.726 -11.795 12.163 1.00 92.25 84 ASN A C 1
ATOM 631 O O . ASN A 1 84 ? -4.429 -11.578 13.148 1.00 92.25 84 ASN A O 1
ATOM 635 N N . GLU A 1 85 ? -2.413 -11.977 12.269 1.00 92.31 85 GLU A N 1
ATOM 636 C CA . GLU A 1 85 ? -1.676 -11.826 13.528 1.00 92.31 85 GLU A CA 1
ATOM 637 C C . GLU A 1 85 ? -1.733 -10.381 14.035 1.00 92.31 85 GLU A C 1
ATOM 639 O O . GLU A 1 85 ? -2.044 -10.144 15.209 1.00 92.31 85 GLU A O 1
ATOM 644 N N . TYR A 1 86 ? -1.568 -9.411 13.135 1.00 90.50 86 TYR A N 1
ATOM 645 C CA . TYR A 1 86 ? -1.763 -8.001 13.451 1.00 90.50 86 TYR A CA 1
ATOM 646 C C . TYR A 1 86 ? -3.201 -7.723 13.925 1.00 90.50 86 TYR A C 1
ATOM 648 O O . TYR A 1 86 ? -3.411 -7.197 15.016 1.00 90.50 86 TYR A O 1
ATOM 656 N N . LEU A 1 87 ? -4.216 -8.156 13.174 1.00 86.81 87 LEU A N 1
ATOM 657 C CA . LEU A 1 87 ? -5.621 -7.925 13.534 1.00 86.81 87 LEU A CA 1
ATOM 658 C C . LEU A 1 87 ? -6.029 -8.597 14.856 1.00 86.81 87 LEU A C 1
ATOM 660 O O . LEU A 1 87 ? -6.876 -8.067 15.564 1.00 86.81 87 LEU A O 1
ATOM 664 N N . ARG A 1 88 ? -5.441 -9.744 15.223 1.00 87.44 88 ARG A N 1
ATOM 665 C CA . ARG A 1 88 ? -5.705 -10.401 16.520 1.00 87.44 88 ARG A CA 1
ATOM 666 C C . ARG A 1 88 ? -5.053 -9.689 17.700 1.00 87.44 88 ARG A C 1
ATOM 668 O O . ARG A 1 88 ? -5.564 -9.780 18.813 1.00 87.44 88 ARG A O 1
ATOM 675 N N . SER A 1 89 ? -3.913 -9.043 17.475 1.00 86.69 89 SER A N 1
ATOM 676 C CA . SER A 1 89 ? -3.171 -8.330 18.520 1.00 86.69 89 SER A CA 1
ATOM 677 C C . SER A 1 89 ? -3.703 -6.918 18.777 1.00 86.69 89 SER A C 1
ATOM 679 O O . SER A 1 89 ? -3.443 -6.363 19.843 1.00 86.69 89 SER A O 1
ATOM 681 N N . HIS A 1 90 ? -4.503 -6.366 17.860 1.00 83.75 90 HIS A N 1
ATOM 682 C CA . HIS A 1 90 ? -5.073 -5.025 17.971 1.00 83.75 90 HIS A CA 1
ATOM 683 C C . HIS A 1 90 ? -6.581 -5.081 18.248 1.00 83.75 90 HIS A C 1
ATOM 685 O O . HIS A 1 90 ? -7.346 -5.718 17.528 1.00 83.75 90 HIS A O 1
ATOM 691 N N . GLN A 1 91 ? -7.034 -4.397 19.302 1.00 73.81 91 GLN A N 1
ATOM 692 C CA . GLN A 1 91 ? -8.459 -4.334 19.635 1.00 73.81 91 GLN A CA 1
ATOM 693 C C . GLN A 1 91 ? -9.184 -3.359 18.699 1.00 73.81 91 GLN A C 1
ATOM 695 O O . GLN A 1 91 ? -8.962 -2.149 18.760 1.00 73.81 91 GLN A O 1
ATOM 700 N N . ALA A 1 92 ? -10.078 -3.897 17.871 1.00 76.56 92 ALA A N 1
ATOM 701 C CA . ALA A 1 92 ? -11.062 -3.132 17.116 1.00 76.56 92 ALA A CA 1
ATOM 702 C C . ALA A 1 92 ? -12.468 -3.416 17.660 1.00 76.56 92 ALA A C 1
ATOM 704 O O . ALA A 1 92 ? -12.820 -4.569 17.925 1.00 76.56 92 ALA A O 1
ATOM 705 N N . THR A 1 93 ? -13.277 -2.374 17.816 1.00 78.31 93 THR A N 1
ATOM 706 C CA . THR A 1 93 ? -14.694 -2.455 18.170 1.00 78.31 93 THR A CA 1
ATOM 707 C C . THR A 1 93 ? -15.556 -2.182 16.942 1.00 78.31 93 THR A C 1
ATOM 709 O O . THR A 1 93 ? -15.200 -1.415 16.046 1.00 78.31 93 THR A O 1
ATOM 712 N N . LEU A 1 94 ? -16.707 -2.852 16.883 1.00 81.25 94 LEU A N 1
ATOM 713 C CA . LEU A 1 94 ? -17.746 -2.559 15.902 1.00 81.25 94 LEU A CA 1
ATOM 714 C C . LEU A 1 94 ? -18.759 -1.621 16.539 1.00 81.25 94 LEU A C 1
ATOM 716 O O . LEU A 1 94 ? -19.318 -1.931 17.590 1.00 81.25 94 LEU A O 1
ATOM 720 N N . GLU A 1 95 ? -19.005 -0.492 15.889 1.00 78.00 95 GLU A N 1
ATOM 721 C CA . GLU A 1 95 ? -19.873 0.565 16.401 1.00 78.00 95 GLU A CA 1
ATOM 722 C C . GLU A 1 95 ? -20.832 1.039 15.308 1.00 78.00 95 GLU A C 1
ATOM 724 O O . GLU A 1 95 ? -20.575 0.869 14.116 1.00 78.00 95 GLU A O 1
ATOM 729 N N . ILE A 1 96 ? -21.970 1.613 15.703 1.00 81.12 96 ILE A N 1
ATOM 730 C CA . ILE A 1 96 ? -22.901 2.254 14.768 1.00 81.12 96 ILE A CA 1
ATOM 731 C C . ILE A 1 96 ? -22.765 3.761 14.937 1.00 81.12 96 ILE A C 1
ATOM 733 O O . ILE A 1 96 ? -23.105 4.295 15.990 1.00 81.12 96 ILE A O 1
ATOM 737 N N . ILE A 1 97 ? -22.293 4.438 13.893 1.00 75.25 97 ILE A N 1
ATOM 738 C CA . ILE A 1 97 ? -22.045 5.884 13.883 1.00 75.25 97 ILE A CA 1
ATOM 739 C C . ILE A 1 97 ? -22.799 6.476 12.698 1.00 75.25 97 ILE A C 1
ATOM 741 O O . ILE A 1 97 ? -22.706 5.975 11.576 1.00 75.25 97 ILE A O 1
ATOM 745 N N . ASP A 1 98 ? -23.651 7.466 12.974 1.00 81.88 98 ASP A N 1
ATOM 746 C CA . ASP A 1 98 ? -24.575 8.072 12.005 1.00 81.88 98 ASP A CA 1
ATOM 747 C C . ASP A 1 98 ? -25.386 7.039 11.196 1.00 81.88 98 ASP A C 1
ATOM 749 O O . ASP A 1 98 ? -25.565 7.145 9.979 1.00 81.88 98 ASP A O 1
ATOM 753 N N . GLY A 1 99 ? -25.853 5.989 11.884 1.00 80.75 99 GLY A N 1
ATOM 754 C CA . GLY A 1 99 ? -26.656 4.910 11.299 1.00 80.75 99 GLY A CA 1
ATOM 755 C C . GLY A 1 99 ? -25.881 3.938 10.402 1.00 80.75 99 GLY A C 1
ATOM 756 O O . GLY A 1 99 ? -26.501 3.135 9.704 1.00 80.75 99 GLY A O 1
ATOM 757 N N . ARG A 1 100 ? -24.545 3.985 10.398 1.00 73.88 100 ARG A N 1
ATOM 758 C CA . ARG A 1 100 ? -23.680 3.092 9.615 1.00 73.88 100 ARG A CA 1
ATOM 759 C C . ARG A 1 100 ? -22.804 2.242 10.519 1.00 73.88 100 ARG A C 1
ATOM 761 O O . ARG A 1 100 ? -22.332 2.718 11.544 1.00 73.88 100 ARG A O 1
ATOM 768 N N . LEU A 1 101 ? -22.550 1.001 10.102 1.00 75.75 101 LEU A N 1
ATOM 769 C CA . LEU A 1 101 ? -21.549 0.155 10.746 1.00 75.75 101 LEU A CA 1
ATOM 770 C C . LEU A 1 101 ? -20.153 0.744 10.494 1.00 75.75 101 LEU A C 1
ATOM 772 O O . LEU A 1 101 ? -19.739 0.925 9.343 1.00 75.75 101 LEU A O 1
ATOM 776 N N . ALA A 1 102 ? -19.445 1.034 11.574 1.00 74.31 102 ALA A N 1
ATOM 777 C CA . ALA A 1 102 ? -18.095 1.560 11.592 1.00 74.31 102 ALA A CA 1
ATOM 778 C C . ALA A 1 102 ? -17.180 0.624 12.384 1.00 74.31 102 ALA A C 1
ATOM 780 O O . ALA A 1 102 ? -17.617 -0.105 13.279 1.00 74.31 102 ALA A O 1
ATOM 781 N N . ILE A 1 103 ? -15.900 0.657 12.026 1.00 75.06 103 ILE A N 1
ATOM 782 C CA . ILE A 1 103 ? -14.847 -0.002 12.788 1.00 75.06 103 ILE A CA 1
ATOM 783 C C . ILE A 1 103 ? -14.117 1.098 13.537 1.00 75.06 103 ILE A C 1
ATOM 785 O O . ILE A 1 103 ? -13.568 2.014 12.922 1.00 75.06 103 ILE A O 1
ATOM 789 N N . SER A 1 104 ? -14.157 1.007 14.857 1.00 71.12 104 SER A N 1
ATOM 790 C CA . SER A 1 104 ? -13.433 1.885 15.756 1.00 71.12 104 SER A CA 1
ATOM 791 C C . SER A 1 104 ? -12.238 1.119 16.307 1.00 71.12 104 SER A C 1
ATOM 793 O O . SER A 1 104 ? -12.292 -0.080 16.577 1.00 71.12 104 SER A O 1
ATOM 795 N N . SER A 1 105 ? -11.117 1.803 16.425 1.00 71.25 105 SER A N 1
ATOM 796 C CA . SER A 1 105 ? -9.966 1.335 17.181 1.00 71.25 105 SER A CA 1
ATOM 797 C C . SER A 1 105 ? -9.655 2.431 18.185 1.00 71.25 105 SER A C 1
ATOM 799 O O . SER A 1 105 ? -9.914 3.603 17.907 1.00 71.25 105 SER A O 1
ATOM 801 N N . ASN A 1 106 ? -9.119 2.077 19.352 1.00 65.38 106 ASN A N 1
ATOM 802 C CA . ASN A 1 106 ? -8.783 3.019 20.425 1.00 65.38 106 ASN A CA 1
ATOM 803 C C . ASN A 1 106 ? -7.663 4.012 20.014 1.00 65.38 106 ASN A C 1
ATOM 805 O O . ASN A 1 106 ? -6.570 3.989 20.568 1.00 65.38 106 ASN A O 1
ATOM 809 N N . GLY A 1 107 ? -7.918 4.881 19.033 1.00 58.62 107 GLY A N 1
ATOM 810 C CA . GLY A 1 107 ? -7.029 5.932 18.546 1.00 58.62 107 GLY A CA 1
ATOM 811 C C . GLY A 1 107 ? -6.111 5.580 17.369 1.00 58.62 107 GLY A C 1
ATOM 812 O O . GLY A 1 107 ? -5.351 6.456 16.971 1.00 58.62 107 GLY A O 1
ATOM 813 N N . SER A 1 108 ? -6.165 4.371 16.794 1.00 68.69 108 SER A N 1
ATOM 814 C CA . SER A 1 108 ? -5.193 3.922 15.778 1.00 68.69 108 SER A CA 1
ATOM 815 C C . SER A 1 108 ? -5.859 3.556 14.437 1.00 68.69 108 SER A C 1
ATOM 817 O O . SER A 1 108 ? -6.273 2.410 14.216 1.00 68.69 108 SER A O 1
ATOM 819 N N . PRO A 1 109 ? -6.018 4.516 13.509 1.00 71.88 109 PRO A N 1
ATOM 820 C CA . PRO A 1 109 ? -6.714 4.292 12.237 1.00 71.88 109 PRO A CA 1
ATOM 821 C C . PRO A 1 109 ? -6.008 3.291 11.304 1.00 71.88 109 PRO A C 1
ATOM 823 O O . PRO A 1 109 ? -6.595 2.850 10.316 1.00 71.88 109 PRO A O 1
ATOM 826 N N . ILE A 1 110 ? -4.784 2.866 11.628 1.00 78.06 110 ILE A N 1
ATOM 827 C CA . ILE A 1 110 ? -4.002 1.909 10.840 1.00 78.06 110 ILE A CA 1
ATOM 828 C C . ILE A 1 110 ? -4.682 0.540 10.679 1.00 78.06 110 ILE A C 1
ATOM 830 O O . ILE A 1 110 ? -4.520 -0.090 9.636 1.00 78.06 110 ILE A O 1
ATOM 834 N N . ILE A 1 111 ? -5.510 0.096 11.638 1.00 81.75 111 ILE A N 1
ATOM 835 C CA . ILE A 1 111 ? -6.278 -1.160 11.524 1.00 81.75 111 ILE A CA 1
ATOM 836 C C . ILE A 1 111 ? -7.100 -1.171 10.230 1.00 81.75 111 ILE A C 1
ATOM 838 O O . ILE A 1 111 ? -7.240 -2.199 9.569 1.00 81.75 111 ILE A O 1
ATOM 842 N N . GLN A 1 112 ? -7.602 -0.011 9.818 1.00 78.62 112 GLN A N 1
ATOM 843 C CA . GLN A 1 112 ? -8.390 0.123 8.601 1.00 78.62 112 GLN A CA 1
ATOM 844 C C . GLN A 1 112 ? -7.562 -0.159 7.347 1.00 78.62 112 GLN A C 1
ATOM 846 O O . GLN A 1 112 ? -8.091 -0.682 6.371 1.00 78.62 112 GLN A O 1
ATOM 851 N N . LEU A 1 113 ? -6.258 0.125 7.374 1.00 81.94 113 LEU A N 1
ATOM 852 C CA . LEU A 1 113 ? -5.351 -0.217 6.285 1.00 81.94 113 LEU A CA 1
ATOM 853 C C . LEU A 1 113 ? -5.220 -1.732 6.124 1.00 81.94 113 LEU A C 1
ATOM 855 O O . LEU A 1 113 ? -5.327 -2.244 5.010 1.00 81.94 113 LEU A O 1
ATOM 859 N N . TYR A 1 114 ? -5.036 -2.446 7.236 1.00 87.88 114 TYR A N 1
ATOM 860 C CA . TYR A 1 114 ? -4.975 -3.909 7.252 1.00 87.88 114 TYR A CA 1
ATOM 861 C C . TYR A 1 114 ? -6.278 -4.521 6.729 1.00 87.88 114 TYR A C 1
ATOM 863 O O . TYR A 1 114 ? -6.253 -5.427 5.895 1.00 87.88 114 TYR A O 1
ATOM 871 N N . LEU A 1 115 ? -7.419 -3.979 7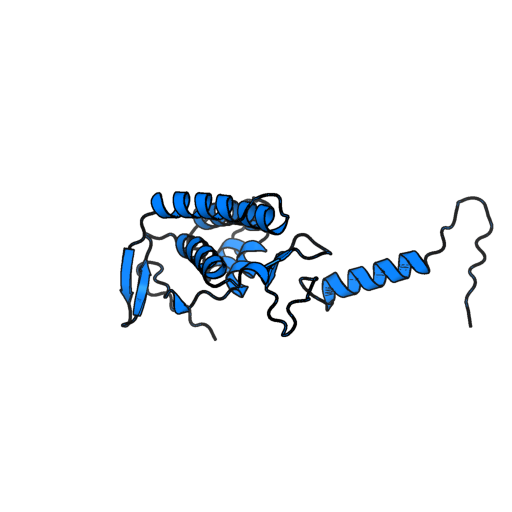.157 1.00 85.12 115 LEU A N 1
ATOM 872 C CA . LEU A 1 115 ? -8.736 -4.420 6.701 1.00 85.12 115 LEU A CA 1
ATOM 873 C C . LEU A 1 115 ? -8.977 -4.131 5.217 1.00 85.12 115 LEU A C 1
ATOM 875 O O . LEU A 1 115 ? -9.495 -4.996 4.517 1.00 85.12 115 LEU A O 1
ATOM 879 N N . LEU A 1 116 ? -8.565 -2.962 4.715 1.00 84.44 116 LEU A N 1
ATOM 880 C CA . LEU A 1 116 ? -8.641 -2.634 3.290 1.00 84.44 116 LEU A CA 1
ATOM 881 C C . LEU A 1 116 ? -7.831 -3.629 2.459 1.00 84.44 116 LEU A C 1
ATOM 883 O O . LEU A 1 116 ? -8.323 -4.136 1.457 1.00 84.44 116 LEU A O 1
ATOM 887 N N . VAL A 1 117 ? -6.599 -3.934 2.866 1.00 89.25 117 VAL A N 1
ATOM 888 C CA . VAL A 1 117 ? -5.770 -4.915 2.155 1.00 89.25 117 VAL A CA 1
ATOM 889 C C . VAL A 1 117 ? -6.437 -6.291 2.156 1.00 89.25 117 VAL A C 1
ATOM 891 O O . VAL A 1 117 ? -6.526 -6.921 1.101 1.00 89.25 117 VAL A O 1
ATOM 894 N N . ALA A 1 118 ? -6.937 -6.745 3.308 1.00 89.31 118 ALA A N 1
ATOM 895 C CA . ALA A 1 118 ? -7.641 -8.019 3.418 1.00 89.31 118 ALA A CA 1
ATOM 896 C C . ALA A 1 118 ? -8.871 -8.072 2.494 1.00 89.31 118 ALA A C 1
ATOM 898 O O . ALA A 1 118 ? -9.042 -9.044 1.757 1.00 89.31 118 ALA A O 1
ATOM 899 N N . ASP A 1 119 ? -9.679 -7.008 2.465 1.00 86.81 119 ASP A N 1
ATOM 900 C CA . ASP A 1 119 ? -10.842 -6.888 1.581 1.00 86.81 119 ASP A CA 1
ATOM 901 C C . ASP A 1 119 ? -10.443 -6.880 0.099 1.00 86.81 119 ASP A C 1
ATOM 903 O O . ASP A 1 119 ? -11.048 -7.578 -0.714 1.00 86.81 119 ASP A O 1
ATOM 907 N N . MET A 1 120 ? -9.371 -6.177 -0.277 1.00 89.12 120 MET A N 1
ATOM 908 C CA . MET A 1 120 ? -8.868 -6.164 -1.655 1.00 89.12 120 MET A CA 1
ATOM 909 C C . MET A 1 120 ? -8.399 -7.546 -2.125 1.00 89.12 120 MET A C 1
ATOM 911 O O . MET A 1 120 ? -8.568 -7.891 -3.300 1.00 89.12 120 MET A O 1
ATOM 915 N N . ILE A 1 121 ? -7.793 -8.328 -1.230 1.00 91.44 121 ILE A N 1
ATOM 916 C CA . ILE A 1 121 ? -7.385 -9.708 -1.510 1.00 91.44 121 ILE A CA 1
ATOM 917 C C . ILE A 1 121 ? -8.627 -10.595 -1.643 1.00 91.44 121 ILE A C 1
ATOM 919 O O . ILE A 1 121 ? -8.761 -11.297 -2.646 1.00 91.44 121 ILE A O 1
ATOM 923 N N . ALA A 1 122 ? -9.561 -10.516 -0.693 1.00 88.19 122 ALA A N 1
ATOM 924 C CA . ALA A 1 122 ? -10.776 -11.330 -0.671 1.00 88.19 122 ALA A CA 1
ATOM 925 C C . ALA A 1 122 ? -11.710 -11.051 -1.862 1.00 88.19 122 ALA A C 1
ATOM 927 O O . ALA A 1 122 ? -12.236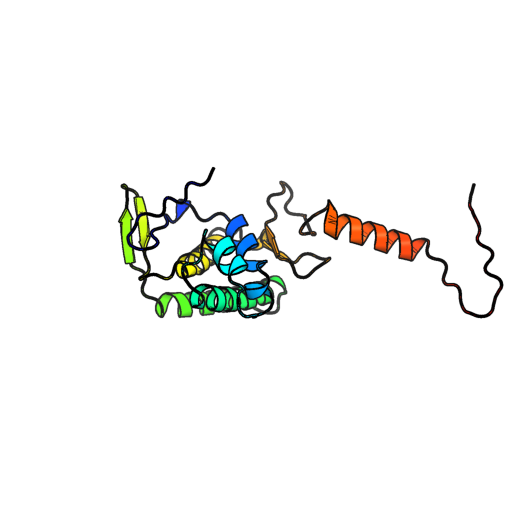 -11.977 -2.476 1.00 88.19 122 ALA A O 1
ATOM 928 N N . SER A 1 123 ? -11.875 -9.782 -2.236 1.00 87.19 123 SER A N 1
ATOM 929 C CA . SER A 1 123 ? -12.651 -9.350 -3.408 1.00 87.19 123 SER A CA 1
ATOM 930 C C . SER A 1 123 ? -11.917 -9.566 -4.737 1.00 87.19 123 SER A C 1
ATOM 932 O O . SER A 1 123 ? -12.469 -9.316 -5.811 1.00 87.19 123 SER A O 1
ATOM 934 N N . GLY A 1 124 ? -10.664 -10.027 -4.690 1.00 89.69 124 GLY A N 1
ATOM 935 C CA . GLY A 1 124 ? -9.866 -10.348 -5.863 1.00 89.69 124 GLY A CA 1
ATOM 936 C C . GLY A 1 124 ? -9.370 -9.132 -6.643 1.00 89.69 124 GLY A C 1
ATOM 937 O O . GLY A 1 124 ? -8.884 -9.309 -7.756 1.00 89.69 124 GLY A O 1
ATOM 938 N N . ILE A 1 125 ? -9.447 -7.907 -6.112 1.00 90.69 125 ILE A N 1
ATOM 939 C CA . ILE A 1 125 ? -8.949 -6.691 -6.785 1.00 90.69 125 ILE A CA 1
ATOM 940 C C . ILE A 1 125 ? -7.476 -6.385 -6.487 1.00 90.69 125 ILE A C 1
ATOM 942 O O . ILE A 1 125 ? -6.900 -5.507 -7.131 1.00 90.69 125 ILE A O 1
ATOM 946 N N . TRP A 1 126 ? -6.840 -7.129 -5.576 1.00 92.31 126 TRP A N 1
ATOM 947 C CA . TRP A 1 126 ? -5.429 -6.959 -5.209 1.00 92.31 126 TRP A CA 1
ATOM 948 C C . TRP A 1 126 ? -4.472 -6.986 -6.409 1.00 92.31 126 TRP A C 1
ATOM 950 O O . TRP A 1 126 ? -3.548 -6.183 -6.474 1.00 92.31 126 TRP A O 1
ATOM 960 N N . HIS A 1 127 ? -4.752 -7.804 -7.431 1.00 91.44 127 HIS A N 1
ATOM 961 C CA . HIS A 1 127 ? -3.951 -7.883 -8.664 1.00 91.44 127 HIS A CA 1
ATOM 962 C C . HIS A 1 127 ? -3.836 -6.554 -9.439 1.00 91.44 127 HIS A C 1
ATOM 964 O O . HIS A 1 127 ? -2.994 -6.415 -10.331 1.00 91.44 127 HIS A O 1
ATOM 970 N N . ARG A 1 128 ? -4.703 -5.575 -9.145 1.00 93.12 128 ARG A N 1
ATOM 971 C CA . ARG A 1 128 ? -4.637 -4.227 -9.722 1.00 93.12 128 ARG A CA 1
ATOM 972 C C . ARG A 1 128 ? -3.618 -3.341 -9.017 1.00 93.12 128 ARG A C 1
ATOM 974 O O . ARG A 1 128 ? -3.210 -2.343 -9.604 1.00 93.12 128 ARG A O 1
ATOM 981 N N . VAL A 1 129 ? -3.191 -3.677 -7.804 1.00 93.94 129 VAL A N 1
ATOM 982 C CA . VAL A 1 129 ? -2.080 -3.013 -7.118 1.00 93.94 129 VAL A CA 1
ATOM 983 C C . VAL A 1 129 ? -0.775 -3.568 -7.675 1.00 93.94 129 VAL A C 1
ATOM 985 O O . VAL A 1 129 ? -0.600 -4.777 -7.795 1.00 93.94 129 VAL A O 1
ATOM 988 N N . ARG A 1 130 ? 0.130 -2.690 -8.110 1.00 93.12 130 ARG A N 1
ATOM 989 C CA . ARG A 1 130 ? 1.329 -3.083 -8.863 1.00 93.12 130 ARG A CA 1
ATOM 990 C C . ARG A 1 130 ? 2.520 -2.191 -8.544 1.00 93.12 130 ARG A C 1
ATOM 992 O O . ARG A 1 130 ? 2.360 -0.995 -8.310 1.00 93.12 130 ARG A O 1
ATOM 999 N N . LYS A 1 131 ? 3.732 -2.747 -8.637 1.00 93.94 131 LYS A N 1
ATOM 1000 C CA . LYS A 1 131 ? 4.979 -1.964 -8.631 1.00 93.94 131 LYS A CA 1
ATOM 1001 C C . LYS A 1 131 ? 5.219 -1.306 -9.988 1.00 93.94 131 LYS A C 1
ATOM 1003 O O . LYS A 1 131 ? 4.965 -1.889 -11.045 1.00 93.94 131 LYS A O 1
ATOM 1008 N N . CYS A 1 132 ? 5.707 -0.072 -9.965 1.00 94.38 132 CYS A N 1
ATOM 1009 C CA . CYS A 1 132 ? 6.133 0.637 -11.164 1.00 94.38 132 CYS A CA 1
ATOM 1010 C C . CYS A 1 132 ? 7.396 -0.009 -11.753 1.00 94.38 132 CYS A C 1
ATOM 1012 O O . CYS A 1 132 ? 8.341 -0.304 -11.035 1.00 94.38 132 CYS A O 1
ATOM 1014 N N . LEU A 1 133 ? 7.471 -0.146 -13.079 1.00 93.12 133 LEU A N 1
ATOM 1015 C CA . LEU A 1 133 ? 8.687 -0.638 -13.746 1.00 93.12 133 LEU A CA 1
ATOM 1016 C C . LEU A 1 133 ? 9.847 0.376 -13.778 1.00 93.12 133 LEU A C 1
ATOM 1018 O O . LEU A 1 133 ? 10.930 0.056 -14.262 1.00 93.12 133 LEU A O 1
ATOM 1022 N N . GLY A 1 134 ? 9.613 1.629 -13.377 1.00 91.50 134 GLY A N 1
ATOM 1023 C CA . GLY A 1 134 ? 10.565 2.735 -13.563 1.00 91.50 134 GLY A CA 1
ATOM 1024 C C . GLY A 1 134 ? 11.017 3.424 -12.283 1.00 91.50 134 GLY A C 1
ATOM 1025 O O . GLY A 1 134 ? 11.873 4.304 -12.351 1.00 91.50 134 GLY A O 1
ATOM 1026 N N . CYS A 1 135 ? 10.417 3.072 -11.150 1.00 90.75 135 CYS A N 1
ATOM 1027 C CA . CYS A 1 135 ? 10.734 3.588 -9.825 1.00 90.75 135 CYS A CA 1
ATOM 1028 C C . CYS A 1 135 ? 10.174 2.635 -8.762 1.00 90.75 135 CYS A C 1
ATOM 1030 O O . CYS A 1 135 ? 9.454 1.699 -9.092 1.00 90.75 135 CYS A O 1
ATOM 1032 N N . ASP A 1 136 ? 10.436 2.921 -7.490 1.00 87.50 136 ASP A N 1
ATOM 1033 C CA . ASP A 1 136 ? 9.979 2.098 -6.363 1.00 87.50 136 ASP A CA 1
ATOM 1034 C C . ASP A 1 136 ? 8.570 2.467 -5.835 1.00 87.50 136 ASP A C 1
ATOM 1036 O O . ASP A 1 136 ? 8.200 2.201 -4.692 1.00 87.50 136 ASP A O 1
ATOM 1040 N N . CYS A 1 137 ? 7.760 3.138 -6.659 1.00 90.69 137 CYS A N 1
ATOM 1041 C CA . CYS A 1 137 ? 6.374 3.449 -6.303 1.00 90.69 137 CYS A CA 1
ATOM 1042 C C . CYS A 1 137 ? 5.448 2.262 -6.590 1.00 90.69 137 CYS A C 1
ATOM 1044 O O . CYS A 1 137 ? 5.613 1.549 -7.586 1.00 90.69 137 CYS A O 1
ATOM 1046 N N . ILE A 1 138 ? 4.396 2.144 -5.785 1.00 92.06 138 ILE A N 1
ATOM 1047 C CA . ILE A 1 138 ? 3.239 1.281 -6.049 1.00 92.06 138 ILE A CA 1
ATOM 1048 C C . ILE A 1 138 ? 2.136 2.122 -6.713 1.00 92.06 138 ILE A C 1
ATOM 1050 O O . ILE A 1 138 ? 2.088 3.339 -6.537 1.00 92.06 138 ILE A O 1
ATOM 1054 N N . PHE A 1 139 ? 1.266 1.509 -7.514 1.00 93.25 139 PHE A N 1
ATOM 1055 C CA . PHE A 1 139 ? 0.073 2.155 -8.064 1.00 93.25 139 PHE A CA 1
ATOM 1056 C C . PHE A 1 139 ? -1.106 1.183 -8.171 1.00 93.25 139 PHE A C 1
ATOM 1058 O O . PHE 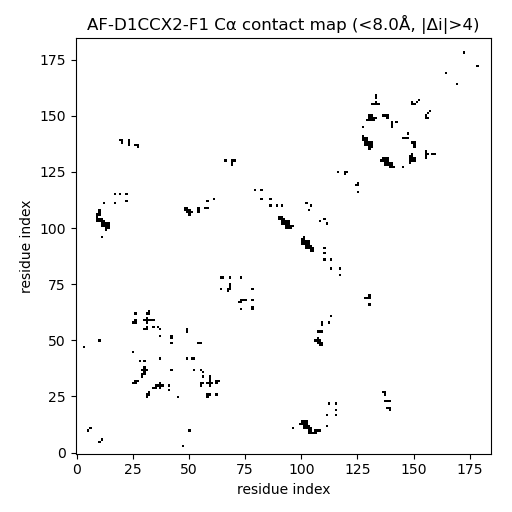A 1 139 ? -0.909 -0.025 -8.282 1.00 93.25 139 PHE A O 1
ATOM 1065 N N . TYR A 1 140 ? -2.323 1.728 -8.202 1.00 93.06 140 TYR A N 1
ATOM 1066 C CA . TYR A 1 140 ? -3.549 0.989 -8.495 1.00 93.06 140 TYR A CA 1
ATOM 1067 C C . TYR A 1 140 ? -3.929 1.149 -9.976 1.00 93.06 140 TYR A C 1
ATOM 1069 O O . TYR A 1 140 ? -4.031 2.261 -10.505 1.00 93.06 140 TYR A O 1
ATOM 1077 N N . ASP A 1 141 ? -4.115 0.035 -10.683 1.00 93.88 141 ASP A N 1
ATOM 1078 C CA . ASP A 1 141 ? -4.497 0.004 -12.091 1.00 93.88 141 ASP A CA 1
ATOM 1079 C C . ASP A 1 141 ? -6.021 0.071 -12.266 1.00 93.88 141 ASP A C 1
ATOM 1081 O O . ASP A 1 141 ? -6.710 -0.933 -12.480 1.00 93.88 141 ASP A O 1
ATOM 1085 N N . ALA A 1 142 ? -6.535 1.300 -12.230 1.00 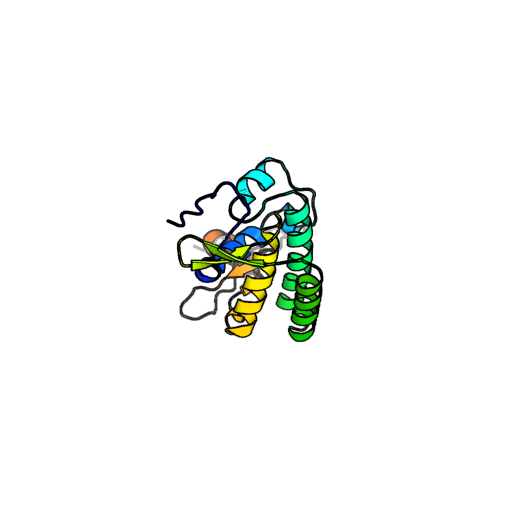89.56 142 ALA A N 1
ATOM 1086 C CA . ALA A 1 142 ? -7.921 1.621 -12.562 1.00 89.56 142 ALA A CA 1
ATOM 1087 C C . ALA A 1 142 ? -8.207 1.625 -14.081 1.00 89.56 142 ALA A C 1
ATOM 1089 O O . ALA A 1 142 ? -9.310 1.975 -14.500 1.00 89.56 142 ALA A O 1
ATOM 1090 N N . SER A 1 143 ? -7.237 1.279 -14.941 1.00 89.62 143 SER A N 1
ATOM 1091 C CA . SER A 1 143 ? -7.480 1.248 -16.383 1.00 89.62 143 SER A CA 1
ATOM 1092 C C . SER A 1 143 ? -8.420 0.104 -16.761 1.00 89.62 143 SER A C 1
ATOM 1094 O O . SER A 1 143 ? -8.396 -0.981 -16.171 1.00 89.62 143 SER A O 1
ATOM 1096 N N . ARG A 1 144 ? -9.205 0.323 -17.823 1.00 89.94 144 ARG A N 1
ATOM 1097 C CA . ARG A 1 144 ? -10.155 -0.671 -18.343 1.00 89.94 144 ARG A CA 1
ATOM 1098 C C . ARG A 1 144 ? -9.501 -2.028 -18.614 1.00 89.94 144 ARG A C 1
ATOM 1100 O O . ARG A 1 144 ? -10.101 -3.062 -18.358 1.00 89.94 144 ARG A O 1
ATOM 1107 N N . ASN A 1 145 ? -8.272 -2.015 -19.132 1.00 91.44 145 ASN A N 1
ATOM 1108 C CA . ASN A 1 145 ? -7.594 -3.226 -19.583 1.00 91.44 145 ASN A CA 1
ATOM 1109 C C . ASN A 1 145 ? -6.686 -3.857 -18.510 1.00 91.44 145 ASN A C 1
ATOM 1111 O O . ASN A 1 145 ? -6.213 -4.964 -18.745 1.00 91.44 145 ASN A O 1
ATOM 1115 N N . GLY A 1 146 ? -6.390 -3.177 -17.392 1.00 90.50 146 GLY A N 1
ATOM 1116 C CA . GLY A 1 146 ? -5.541 -3.725 -16.319 1.00 90.50 146 GLY A CA 1
ATOM 1117 C C . GLY A 1 146 ? -4.083 -3.998 -16.728 1.00 90.50 146 GLY A C 1
ATOM 1118 O O . GLY A 1 146 ? -3.433 -4.897 -16.198 1.00 90.50 146 GLY A O 1
ATOM 1119 N N . LYS A 1 147 ? -3.568 -3.279 -17.736 1.00 92.00 147 LYS A N 1
ATOM 1120 C CA . LYS A 1 147 ? -2.237 -3.522 -18.336 1.00 92.00 147 LYS A CA 1
ATOM 1121 C C . LYS A 1 147 ? -1.231 -2.398 -18.092 1.00 92.00 147 LYS A C 1
ATOM 1123 O O . LYS A 1 147 ? -0.181 -2.363 -18.735 1.00 92.00 147 LYS A O 1
ATOM 1128 N N . ARG A 1 148 ? -1.524 -1.459 -17.198 1.00 93.25 148 ARG A N 1
ATOM 1129 C CA . ARG A 1 148 ? -0.614 -0.359 -16.879 1.00 93.25 148 ARG A CA 1
ATOM 1130 C C . ARG A 1 148 ? 0.601 -0.899 -16.129 1.00 93.25 148 ARG A C 1
ATOM 1132 O O . ARG A 1 148 ? 0.456 -1.696 -15.218 1.00 93.25 148 ARG A O 1
ATOM 1139 N N . VAL A 1 149 ? 1.797 -0.441 -16.492 1.00 94.31 149 VAL A N 1
ATOM 1140 C CA . VAL A 1 149 ? 3.067 -0.876 -15.865 1.00 94.31 149 VAL A CA 1
ATOM 1141 C C . VAL A 1 149 ? 3.879 0.276 -15.254 1.00 94.31 149 VAL A C 1
ATOM 1143 O O . VAL A 1 149 ? 4.980 0.076 -14.749 1.00 94.31 149 VAL A O 1
ATOM 1146 N N . TRP A 1 150 ? 3.348 1.501 -15.306 1.00 95.38 150 TRP A N 1
ATOM 1147 C CA . TRP A 1 150 ? 4.012 2.715 -14.820 1.00 95.38 150 TRP A CA 1
ATOM 1148 C C . TRP A 1 150 ? 3.089 3.484 -13.877 1.00 95.38 150 TRP A C 1
ATOM 1150 O O . TRP A 1 150 ? 1.953 3.761 -14.258 1.00 95.38 150 TRP A O 1
ATOM 1160 N N . CYS A 1 151 ? 3.583 3.939 -12.723 1.00 92.50 151 CYS A N 1
ATOM 1161 C CA . CYS A 1 151 ? 2.810 4.761 -11.775 1.00 92.50 151 CYS A CA 1
ATOM 1162 C C . CYS A 1 151 ? 2.372 6.120 -12.346 1.00 92.50 151 CYS A C 1
ATOM 1164 O O . CYS A 1 151 ? 1.400 6.701 -11.884 1.00 92.50 151 CYS A O 1
ATOM 1166 N N . SER A 1 152 ? 3.030 6.604 -13.402 1.00 92.19 152 SER A N 1
ATOM 1167 C CA . SER A 1 152 ? 2.627 7.761 -14.207 1.00 92.19 152 SER A CA 1
ATOM 1168 C C . SER A 1 152 ? 3.197 7.608 -15.613 1.00 92.19 152 SER A C 1
ATOM 1170 O O . SER A 1 152 ? 4.391 7.332 -15.782 1.00 92.19 152 SER A O 1
ATOM 1172 N N . MET A 1 153 ? 2.345 7.765 -16.629 1.00 91.56 153 MET A N 1
ATOM 1173 C CA . MET A 1 153 ? 2.797 7.764 -18.021 1.00 91.56 153 MET A CA 1
ATOM 1174 C C . MET A 1 153 ? 3.676 8.990 -18.308 1.00 91.56 153 MET A C 1
ATOM 1176 O O . MET A 1 153 ? 4.692 8.874 -18.993 1.00 91.56 153 MET A O 1
ATOM 1180 N N . GLU A 1 154 ? 3.330 10.136 -17.723 1.00 92.81 154 GLU A N 1
ATOM 1181 C CA . GLU A 1 154 ? 4.031 11.407 -17.911 1.00 92.81 154 GLU A CA 1
ATOM 1182 C C . GLU A 1 154 ? 5.428 11.411 -17.292 1.00 92.81 154 GLU A C 1
ATOM 1184 O O . GLU A 1 154 ? 6.355 11.969 -17.875 1.00 92.81 154 GLU A O 1
ATOM 1189 N N . ILE A 1 155 ? 5.602 10.749 -16.145 1.00 93.19 155 ILE A N 1
ATOM 1190 C CA . ILE A 1 155 ? 6.887 10.710 -15.439 1.00 93.19 155 ILE A CA 1
ATOM 1191 C C . ILE A 1 155 ? 7.668 9.451 -15.827 1.00 93.19 155 ILE A C 1
ATOM 1193 O O . ILE A 1 155 ? 8.704 9.520 -16.491 1.00 93.19 155 ILE A O 1
ATOM 1197 N N . CYS A 1 156 ? 7.185 8.275 -15.423 1.00 95.56 156 CYS A N 1
ATOM 1198 C CA . CYS A 1 156 ? 7.925 7.024 -15.594 1.00 95.56 156 CYS A CA 1
ATOM 1199 C C . CYS A 1 156 ? 7.841 6.490 -17.030 1.00 95.56 156 CYS A C 1
ATOM 1201 O O . CYS A 1 156 ? 8.848 6.036 -17.577 1.00 95.56 156 CYS A O 1
ATOM 1203 N N . GLY A 1 157 ? 6.679 6.610 -17.680 1.00 93.56 157 GLY A N 1
ATOM 1204 C CA . GLY A 1 157 ? 6.504 6.204 -19.078 1.00 93.56 157 GLY A CA 1
ATOM 1205 C C . GLY A 1 157 ? 7.395 7.000 -20.041 1.00 93.56 157 GLY A C 1
ATOM 1206 O O . GLY A 1 157 ? 8.103 6.414 -20.870 1.00 93.56 157 GLY A O 1
ATOM 1207 N N . ASN A 1 158 ? 7.433 8.327 -19.893 1.00 95.06 158 ASN A N 1
ATOM 1208 C CA . ASN A 1 158 ? 8.304 9.201 -20.681 1.00 95.06 158 ASN A CA 1
ATOM 1209 C C . ASN A 1 158 ? 9.789 8.958 -20.394 1.00 95.06 158 ASN A C 1
ATOM 1211 O O . ASN A 1 158 ? 10.569 8.831 -21.341 1.00 95.06 158 ASN A O 1
ATOM 1215 N N . ARG A 1 159 ? 10.184 8.798 -19.122 1.00 93.94 159 ARG A N 1
ATOM 1216 C CA . ARG A 1 159 ? 11.562 8.433 -18.744 1.00 93.94 159 ARG A CA 1
ATOM 1217 C C . ARG A 1 159 ? 12.014 7.156 -19.456 1.00 93.94 159 ARG A C 1
ATOM 1219 O O . ARG A 1 159 ? 13.085 7.131 -20.064 1.00 93.94 159 ARG A O 1
ATOM 1226 N N . ALA A 1 160 ? 11.171 6.123 -19.465 1.00 93.94 160 ALA A N 1
ATOM 1227 C CA . ALA A 1 160 ? 11.457 4.872 -20.160 1.00 93.94 160 ALA A CA 1
ATOM 1228 C C . ALA A 1 160 ? 11.552 5.053 -21.689 1.00 93.94 160 ALA A C 1
ATOM 1230 O O . ALA A 1 160 ? 12.427 4.462 -22.330 1.00 93.94 160 ALA A O 1
ATOM 1231 N N . LYS A 1 161 ? 10.688 5.884 -22.290 1.00 92.81 161 LYS A N 1
ATOM 1232 C CA . LYS A 1 161 ? 10.714 6.206 -23.730 1.00 92.81 161 LYS A CA 1
ATOM 1233 C C . LYS A 1 161 ? 12.011 6.915 -24.129 1.00 92.81 161 LYS A C 1
ATOM 1235 O O . LYS A 1 161 ? 12.668 6.475 -25.073 1.00 92.81 161 LYS A O 1
ATOM 1240 N N . VAL A 1 162 ? 12.410 7.950 -23.388 1.00 93.19 162 VAL A N 1
ATOM 1241 C CA . VAL A 1 162 ? 13.659 8.694 -23.621 1.00 93.19 162 VAL A CA 1
ATOM 1242 C C . VAL A 1 162 ? 14.874 7.786 -23.440 1.00 93.19 162 VAL A C 1
ATOM 1244 O O . VAL A 1 162 ? 15.757 7.774 -24.294 1.00 93.19 162 VAL A O 1
ATOM 1247 N N . GLY A 1 163 ? 14.902 6.959 -22.390 1.00 90.50 163 GLY A N 1
ATOM 1248 C CA . GLY A 1 163 ? 15.987 6.000 -22.164 1.00 90.50 163 GLY A CA 1
ATOM 1249 C C . GLY A 1 163 ? 16.138 4.976 -23.297 1.00 90.50 163 GLY A C 1
ATOM 1250 O O . GLY A 1 163 ? 17.255 4.668 -23.711 1.00 90.50 163 GLY A O 1
ATOM 1251 N N . ARG A 1 164 ? 15.030 4.467 -23.859 1.00 91.19 164 ARG A N 1
ATOM 1252 C CA . ARG A 1 164 ? 15.070 3.600 -25.055 1.00 91.19 164 ARG A CA 1
ATOM 1253 C C . ARG A 1 164 ? 15.578 4.340 -26.288 1.00 91.19 164 ARG A C 1
ATOM 1255 O O . ARG A 1 164 ? 16.364 3.774 -27.041 1.00 91.19 164 ARG A O 1
ATOM 1262 N N . TRP A 1 165 ? 15.146 5.583 -26.497 1.00 91.94 165 TRP A N 1
ATOM 1263 C CA . TRP A 1 165 ? 15.612 6.391 -27.622 1.00 91.94 165 TRP A CA 1
ATOM 1264 C C . TRP A 1 165 ? 17.122 6.646 -27.539 1.00 91.94 165 TRP A C 1
ATOM 1266 O O . TRP A 1 165 ? 17.816 6.402 -28.522 1.00 91.94 165 TRP A O 1
ATOM 1276 N N . ARG A 1 166 ? 17.639 7.013 -26.356 1.00 89.19 166 ARG A N 1
ATOM 1277 C CA . ARG A 1 166 ? 19.078 7.203 -26.105 1.00 89.19 166 ARG A CA 1
ATOM 1278 C C . ARG A 1 166 ? 19.888 5.925 -26.308 1.00 89.19 166 ARG A C 1
ATOM 1280 O O . ARG A 1 166 ? 20.944 5.993 -26.905 1.00 89.19 166 ARG A O 1
ATOM 1287 N N . ARG A 1 167 ? 19.396 4.754 -25.892 1.00 90.06 167 ARG A N 1
ATOM 1288 C CA . ARG A 1 167 ? 20.089 3.478 -26.166 1.00 90.06 167 ARG A CA 1
ATOM 1289 C C . ARG A 1 167 ? 20.161 3.131 -27.655 1.00 90.06 167 ARG A C 1
ATOM 1291 O O . ARG A 1 167 ? 21.099 2.471 -28.071 1.00 90.06 167 ARG A O 1
ATOM 1298 N N . LYS A 1 168 ? 19.169 3.551 -28.446 1.00 87.50 168 LYS A N 1
ATOM 1299 C CA . LYS A 1 168 ? 19.128 3.303 -29.896 1.00 87.50 168 LYS A CA 1
ATOM 1300 C C . LYS A 1 168 ? 19.912 4.329 -30.724 1.00 87.50 168 LYS A C 1
ATOM 1302 O O . LYS A 1 168 ? 20.362 3.983 -31.807 1.00 87.50 168 LYS A O 1
ATOM 1307 N N . HIS A 1 169 ? 20.024 5.573 -30.252 1.00 85.31 169 HIS A N 1
ATOM 1308 C CA . HIS A 1 169 ? 20.575 6.699 -31.029 1.00 85.31 169 HIS A CA 1
ATOM 1309 C C . HIS A 1 169 ? 21.757 7.406 -30.354 1.00 85.31 169 HIS A C 1
ATOM 1311 O O . HIS A 1 169 ? 22.329 8.328 -30.929 1.00 85.31 169 HIS A O 1
ATOM 1317 N N . GLY A 1 170 ? 22.110 7.021 -29.130 1.00 70.75 170 GLY A N 1
ATOM 1318 C CA . GLY A 1 170 ? 23.293 7.509 -28.441 1.00 70.75 170 GLY A CA 1
ATOM 1319 C C . GLY A 1 170 ? 24.517 6.838 -29.039 1.00 70.75 170 GLY A C 1
ATOM 1320 O O . GLY A 1 170 ? 24.723 5.644 -28.839 1.00 70.75 170 GLY A O 1
ATOM 1321 N N . ALA A 1 171 ? 25.303 7.600 -29.793 1.00 61.69 171 ALA A N 1
ATOM 1322 C CA . ALA A 1 171 ? 26.613 7.159 -30.237 1.00 61.69 171 ALA A CA 1
ATOM 1323 C C . ALA A 1 171 ? 27.487 6.858 -29.008 1.00 61.69 171 ALA A C 1
ATOM 1325 O O . ALA A 1 171 ? 27.620 7.695 -28.113 1.00 61.69 171 ALA A O 1
ATOM 1326 N N . VAL A 1 172 ? 28.082 5.666 -28.969 1.00 55.75 172 VAL A N 1
ATOM 1327 C CA . VAL A 1 172 ? 29.222 5.385 -28.096 1.00 55.75 172 VAL A CA 1
ATOM 1328 C C . VAL A 1 172 ? 30.409 6.105 -28.731 1.00 55.75 172 VAL A C 1
ATOM 1330 O O . VAL A 1 172 ? 30.927 5.647 -29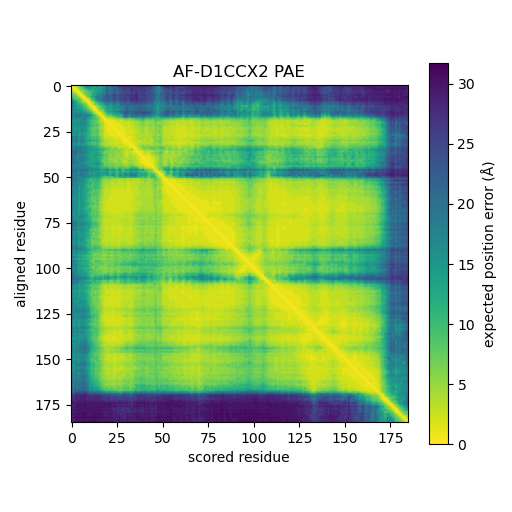.741 1.00 55.75 172 VAL A O 1
ATOM 1333 N N . CYS A 1 173 ? 30.813 7.256 -28.191 1.00 54.59 173 CYS A N 1
ATOM 1334 C CA . CYS A 1 173 ? 32.137 7.793 -28.499 1.00 54.59 173 CYS A CA 1
ATOM 1335 C C . CYS A 1 173 ? 33.130 7.036 -27.607 1.00 54.59 173 CYS A C 1
ATOM 1337 O O . CYS A 1 173 ? 33.235 7.306 -26.411 1.00 54.59 173 CYS A O 1
ATOM 1339 N N . THR A 1 174 ? 33.818 6.046 -28.173 1.00 50.06 174 THR A N 1
ATOM 1340 C CA . THR A 1 174 ? 35.054 5.517 -27.593 1.00 50.06 174 THR A CA 1
ATOM 1341 C C . THR A 1 174 ? 36.135 6.582 -27.742 1.00 50.06 174 THR A C 1
ATOM 1343 O O . THR A 1 174 ? 36.326 7.132 -28.824 1.00 50.06 174 THR A O 1
ATOM 1346 N N . CYS A 1 175 ? 36.819 6.909 -26.646 1.00 40.25 175 CYS A N 1
ATOM 1347 C CA . CYS A 1 175 ? 37.991 7.779 -26.678 1.00 40.25 175 CYS A CA 1
ATOM 1348 C C . CYS A 1 175 ? 39.034 7.164 -27.628 1.00 40.25 175 CYS A C 1
ATOM 1350 O O . CYS A 1 175 ? 39.574 6.105 -27.318 1.00 40.25 175 CYS A O 1
ATOM 1352 N N . GLY A 1 176 ? 39.264 7.788 -28.788 1.00 54.56 176 GLY A N 1
ATOM 1353 C CA . GLY A 1 176 ? 40.303 7.361 -29.731 1.00 54.56 176 GLY A CA 1
ATOM 1354 C C . GLY A 1 176 ? 40.042 7.690 -31.199 1.00 54.56 176 GLY A C 1
ATOM 1355 O O . GLY A 1 176 ? 40.989 8.029 -31.895 1.00 54.56 176 GLY A O 1
ATOM 1356 N N . ASP A 1 177 ? 38.787 7.692 -31.654 1.00 49.31 177 ASP A N 1
ATOM 1357 C CA . ASP A 1 177 ? 38.471 7.886 -33.075 1.00 49.31 177 ASP A CA 1
ATOM 1358 C C . ASP A 1 177 ? 37.549 9.088 -33.300 1.00 49.31 177 ASP A C 1
ATOM 1360 O O . ASP A 1 177 ? 36.611 9.342 -32.543 1.00 49.31 177 ASP A O 1
ATOM 1364 N N . VAL A 1 178 ? 37.839 9.855 -34.352 1.00 51.38 178 VAL A N 1
ATOM 1365 C CA . VAL A 1 178 ? 37.115 11.064 -34.767 1.00 51.38 178 VAL A CA 1
ATOM 1366 C C . VAL A 1 178 ? 35.604 10.789 -34.833 1.00 51.38 178 VAL A C 1
ATOM 1368 O O . VAL A 1 178 ? 35.122 10.134 -35.757 1.00 51.38 178 VAL A O 1
ATOM 1371 N N . CYS A 1 179 ? 34.834 11.311 -33.868 1.00 48.41 179 CYS A N 1
ATOM 1372 C CA . CYS A 1 179 ? 33.374 11.191 -33.866 1.00 48.41 179 CYS A CA 1
ATOM 1373 C C . CYS A 1 179 ? 32.787 12.010 -35.035 1.00 48.41 179 CYS A C 1
ATOM 1375 O O . CYS A 1 179 ? 32.542 13.212 -34.917 1.00 48.41 179 CYS A O 1
ATOM 1377 N N . THR A 1 180 ? 32.521 11.365 -36.175 1.00 49.12 180 THR A N 1
ATOM 1378 C CA . THR A 1 180 ? 31.688 11.945 -37.236 1.00 49.12 180 THR A CA 1
ATOM 1379 C C . THR A 1 180 ? 30.223 11.859 -36.807 1.00 49.12 180 THR A C 1
ATOM 1381 O O . THR A 1 180 ? 29.538 10.850 -36.947 1.00 49.12 180 THR A O 1
ATOM 1384 N N . CYS A 1 181 ? 29.730 12.948 -36.218 1.00 47.56 181 CYS A N 1
ATOM 1385 C CA . CYS A 1 181 ? 28.311 13.145 -35.939 1.00 47.56 181 CYS A CA 1
ATOM 1386 C C . CYS A 1 181 ? 27.533 13.200 -37.267 1.00 47.56 181 CYS A C 1
ATOM 1388 O O . CYS A 1 181 ? 27.395 14.252 -37.892 1.00 47.56 181 CYS A O 1
ATOM 1390 N N . GLY A 1 182 ? 27.027 12.051 -37.714 1.00 40.84 182 GLY A N 1
ATOM 1391 C CA . GLY A 1 182 ? 26.094 11.960 -38.830 1.00 40.84 182 GLY A CA 1
ATOM 1392 C C . GLY A 1 182 ? 24.736 12.554 -38.455 1.00 40.84 182 GLY A C 1
ATOM 1393 O O . GLY A 1 182 ? 23.846 11.839 -37.993 1.00 40.84 182 GLY A O 1
ATOM 1394 N N . ARG A 1 183 ? 24.547 13.862 -38.679 1.00 42.00 183 ARG A N 1
ATOM 1395 C CA . ARG A 1 183 ? 23.207 14.458 -38.805 1.00 42.00 183 ARG A CA 1
ATOM 1396 C C . ARG A 1 183 ? 22.536 13.849 -40.037 1.00 42.00 183 ARG A C 1
ATOM 1398 O O . ARG A 1 183 ? 22.937 14.151 -41.157 1.00 42.00 183 ARG A O 1
ATOM 1405 N N . ARG A 1 184 ? 21.509 13.018 -39.849 1.00 45.22 184 ARG A N 1
ATOM 1406 C CA . ARG A 1 184 ? 20.581 12.689 -40.942 1.00 45.22 184 ARG A CA 1
ATOM 1407 C C . ARG A 1 184 ? 19.737 13.932 -41.243 1.00 45.22 184 ARG A C 1
ATOM 1409 O O . ARG A 1 184 ? 19.140 14.480 -40.315 1.00 45.22 184 ARG A O 1
ATOM 1416 N N . LYS A 1 185 ? 19.756 14.384 -42.500 1.00 36.78 185 LYS A N 1
ATOM 1417 C CA . LYS A 1 185 ? 18.676 15.187 -43.090 1.00 36.78 185 LYS A CA 1
ATOM 1418 C C . LYS A 1 185 ? 17.511 14.268 -43.438 1.00 36.78 185 LYS A C 1
ATOM 1420 O O . LYS A 1 185 ? 17.793 13.088 -43.746 1.00 36.78 185 LYS A O 1
#

InterPro domains:
  IPR010852 Putative stress-induced transcription regulator [PTHR35525] (79-169)
  IPR021005 Zinc finger, CGNR [PF11706] (128-169)
  IPR023286 ABATE domain superfamily [G3DSA:1.10.3300.10] (14-169)
  IPR023286 ABATE domain superfamily [SSF160904] (20-168)

Secondary structure (DSSP, 8-state):
-------SSS--EEGGG--HHHHHHHHHSHHHHHTPPPPHHHHHHTTTT--SHHHHHHHHHHHHHHHHHHHTSS-HHHHHHHHHHHHHHS-EEEEEETTEEEEEESS-THHHHHHHHHHHHHTT-GGGEEE-SSSS-EEE--STTS---SS-IIIIIHHHHHHHHHHHH-----TTS--------

Organism: Thermobaculum terrenum (strain ATCC BAA-798 / CCMEE 7001 / YNP1) (NCBI:txid525904)

Mean predicted aligned error: 10.23 Å

Nearest PDB structures (foldseek):
  1tbx-assembly1_A  TM=2.775E-01  e=3.803E-01  Sulfolobus spindle-shaped virus 1
  7npa-assembly3_I  TM=3.584E-01  e=1.824E+00  Methanothermococcus thermolithotrophicus DSM 2095
  3cuo-assembly2_C  TM=1.928E-01  e=1.533E+00  unclassified
  3eco-assembly1_A  TM=1.821E-01  e=4.897E+00  Staphylococcus aureus subsp. aureus Mu50

pLDDT: mean 77.83, std 18.43, range [22.28, 96.88]